Protein AF-A0A7X8FFF6-F1 (afdb_monomer)

Structure (mmCIF, N/CA/C/O backbone):
data_AF-A0A7X8FFF6-F1
#
_entry.id   AF-A0A7X8FFF6-F1
#
loop_
_atom_site.group_PDB
_atom_site.id
_atom_site.type_symbol
_atom_site.label_atom_id
_atom_site.label_alt_id
_atom_site.label_comp_id
_atom_site.label_asym_id
_atom_site.label_entity_id
_atom_site.label_seq_id
_atom_site.pdbx_PDB_ins_code
_atom_site.Cartn_x
_atom_site.Cartn_y
_atom_site.Cartn_z
_atom_site.occupancy
_atom_site.B_iso_or_equiv
_atom_site.auth_seq_id
_atom_site.auth_comp_id
_atom_site.auth_asym_id
_atom_site.auth_atom_id
_atom_site.pdbx_PDB_model_num
ATOM 1 N N . MET A 1 1 ? -28.196 -20.846 15.202 1.00 37.81 1 MET A N 1
ATOM 2 C CA . MET A 1 1 ? -27.046 -20.490 14.343 1.00 37.81 1 MET A CA 1
ATOM 3 C C . MET A 1 1 ? -27.105 -18.996 14.071 1.00 37.81 1 MET A C 1
ATOM 5 O O . MET A 1 1 ? -28.041 -18.573 13.408 1.00 37.81 1 MET A O 1
ATOM 9 N N . LYS A 1 2 ? -26.176 -18.189 14.605 1.00 40.28 2 LYS A N 1
ATOM 10 C CA . LYS A 1 2 ? -25.969 -16.833 14.070 1.00 40.28 2 LYS A CA 1
ATOM 11 C C . LYS A 1 2 ? -25.411 -17.012 12.657 1.00 40.28 2 LYS A C 1
ATOM 13 O O . LYS A 1 2 ? -24.399 -17.690 12.500 1.00 40.28 2 LYS A O 1
ATOM 18 N N . VAL A 1 3 ? -26.101 -16.488 11.647 1.00 46.34 3 VAL A N 1
ATOM 19 C CA . VAL A 1 3 ? -25.552 -16.385 10.290 1.00 46.34 3 VAL A CA 1
ATOM 20 C C . VAL A 1 3 ? -24.307 -15.508 10.402 1.00 46.34 3 VAL A C 1
ATOM 22 O O . VAL A 1 3 ? -24.391 -14.410 10.947 1.00 46.34 3 VAL A O 1
ATOM 25 N N . MET A 1 4 ? -23.148 -16.019 9.987 1.00 57.38 4 MET A N 1
ATOM 26 C CA . MET A 1 4 ? -21.913 -15.237 9.981 1.00 57.38 4 MET A CA 1
ATOM 27 C C . MET A 1 4 ? -22.104 -14.095 8.983 1.00 57.38 4 MET A C 1
ATOM 29 O O . MET A 1 4 ? -22.426 -14.348 7.821 1.00 57.38 4 MET A O 1
ATOM 33 N N . GLN A 1 5 ? -22.000 -12.852 9.450 1.00 72.81 5 GLN A N 1
ATOM 34 C CA . GLN A 1 5 ? -22.149 -11.690 8.586 1.00 72.81 5 GLN A CA 1
ATOM 35 C C . GLN A 1 5 ? -21.003 -11.693 7.571 1.00 72.81 5 GLN A C 1
ATOM 37 O O . GLN A 1 5 ? -19.836 -11.725 7.947 1.00 72.81 5 GLN A O 1
ATOM 42 N N . MET A 1 6 ? -21.344 -11.728 6.283 1.00 85.94 6 MET A N 1
ATOM 43 C CA . MET A 1 6 ? -20.359 -11.718 5.205 1.00 85.94 6 MET A CA 1
ATOM 44 C C . MET A 1 6 ? -20.044 -10.269 4.835 1.00 85.94 6 MET A C 1
ATOM 46 O O . MET A 1 6 ? -20.945 -9.513 4.466 1.00 85.94 6 MET A O 1
ATOM 50 N N . TYR A 1 7 ? -18.771 -9.896 4.941 1.00 95.94 7 TYR A N 1
ATOM 51 C CA . TYR A 1 7 ? -18.261 -8.592 4.530 1.00 95.94 7 TYR A CA 1
ATOM 52 C C . TYR A 1 7 ? -17.738 -8.688 3.100 1.00 95.94 7 TYR A C 1
ATOM 54 O O . TYR A 1 7 ? -17.034 -9.639 2.757 1.00 95.94 7 TYR A O 1
ATOM 62 N N . TYR A 1 8 ? -18.076 -7.714 2.259 1.00 96.12 8 TYR A N 1
ATOM 63 C CA . TYR A 1 8 ? -17.643 -7.692 0.865 1.00 96.12 8 TYR A CA 1
ATOM 64 C C . TYR A 1 8 ? -16.596 -6.605 0.639 1.00 96.12 8 TYR A C 1
ATOM 66 O O . TYR A 1 8 ? -16.778 -5.465 1.070 1.00 96.12 8 TYR A O 1
ATOM 74 N N . ALA A 1 9 ? -15.526 -6.946 -0.077 1.00 95.06 9 ALA A N 1
ATOM 75 C CA . ALA A 1 9 ? -14.641 -5.948 -0.671 1.00 95.06 9 ALA A CA 1
ATOM 76 C C . ALA A 1 9 ? -15.306 -5.305 -1.891 1.00 95.06 9 ALA A C 1
ATOM 78 O O . ALA A 1 9 ? -15.154 -4.100 -2.117 1.00 95.06 9 ALA A O 1
ATOM 79 N N . ARG A 1 10 ? -16.033 -6.127 -2.665 1.00 91.25 10 ARG A N 1
ATOM 80 C CA . ARG A 1 10 ? -16.714 -5.756 -3.906 1.00 91.25 10 ARG A CA 1
ATOM 81 C C . ARG A 1 10 ? -17.992 -6.558 -4.100 1.00 91.25 10 ARG A C 1
ATOM 83 O O . ARG A 1 10 ? -18.065 -7.746 -3.772 1.00 91.25 10 ARG A O 1
ATOM 90 N N . LEU A 1 11 ? -18.983 -5.877 -4.658 1.00 91.44 11 LEU A N 1
ATOM 91 C CA . LEU A 1 11 ? -20.302 -6.409 -4.938 1.00 91.44 11 LEU A CA 1
ATOM 92 C C . LEU A 1 11 ? -20.856 -5.702 -6.179 1.00 91.44 11 LEU A C 1
ATOM 94 O O . LEU A 1 11 ? -21.155 -4.515 -6.125 1.00 91.44 11 LEU A O 1
ATOM 98 N N . ASP A 1 12 ? -20.998 -6.431 -7.282 1.00 87.00 12 ASP A N 1
ATOM 99 C CA . ASP A 1 12 ? -21.700 -5.973 -8.486 1.00 87.00 12 ASP A CA 1
ATOM 100 C C . ASP A 1 12 ? -22.800 -6.996 -8.775 1.00 87.00 12 ASP A C 1
ATOM 102 O O . ASP A 1 12 ? -22.532 -8.136 -9.164 1.00 87.00 12 ASP A O 1
ATOM 106 N N . ARG A 1 13 ? -24.051 -6.618 -8.496 1.00 85.00 13 ARG A N 1
ATOM 107 C CA . ARG A 1 13 ? -25.197 -7.529 -8.622 1.00 85.00 13 ARG A CA 1
ATOM 108 C C . ARG A 1 13 ? -25.527 -7.826 -10.080 1.00 85.00 13 ARG A C 1
ATOM 110 O O . ARG A 1 13 ? -25.941 -8.946 -10.366 1.00 85.00 13 ARG A O 1
ATOM 117 N N . ASP A 1 14 ? -25.294 -6.867 -10.970 1.00 85.81 14 ASP A N 1
ATOM 118 C CA . ASP A 1 14 ? -25.623 -6.980 -12.390 1.00 85.81 14 ASP A CA 1
ATOM 119 C C . ASP A 1 14 ? -24.640 -7.911 -13.103 1.00 85.81 14 ASP A C 1
ATOM 121 O O . ASP A 1 14 ? -25.033 -8.709 -13.953 1.00 85.81 14 ASP A O 1
ATOM 125 N N . LYS A 1 15 ? -23.363 -7.870 -12.705 1.00 85.81 15 LYS A N 1
ATOM 126 C CA . LYS A 1 15 ? -22.313 -8.767 -13.218 1.00 85.81 15 LYS A CA 1
ATOM 127 C C . LYS A 1 15 ? -22.133 -10.044 -12.397 1.00 85.81 15 LYS A C 1
ATOM 129 O O . LYS A 1 15 ? -21.305 -10.879 -12.748 1.00 85.81 15 LYS A O 1
ATOM 134 N N . GLY A 1 16 ? -22.872 -10.196 -11.297 1.00 86.06 16 GLY A N 1
ATOM 135 C CA . GLY A 1 16 ? -22.759 -11.340 -10.388 1.00 86.06 16 GLY A CA 1
ATOM 136 C C . GLY A 1 16 ? -21.445 -11.404 -9.597 1.00 86.06 16 GLY A C 1
ATOM 137 O O . GLY A 1 16 ? -21.128 -12.456 -9.046 1.00 86.06 16 GLY A O 1
ATOM 138 N N . ILE A 1 17 ? -20.688 -10.306 -9.512 1.00 87.50 17 ILE A N 1
ATOM 139 C CA . ILE A 1 17 ? -19.394 -10.255 -8.819 1.00 87.50 17 ILE A CA 1
ATOM 140 C C . ILE A 1 17 ? -19.634 -10.160 -7.313 1.00 87.50 17 ILE A C 1
ATOM 142 O O . ILE A 1 17 ? -20.329 -9.258 -6.833 1.00 87.50 17 ILE A O 1
ATOM 146 N N . ARG A 1 18 ? -19.033 -11.081 -6.556 1.00 92.69 18 ARG A N 1
ATOM 147 C CA . ARG A 1 18 ? -19.055 -11.097 -5.088 1.00 92.69 18 ARG A CA 1
ATOM 148 C C . ARG A 1 18 ? -17.695 -11.523 -4.566 1.00 92.69 18 ARG A C 1
ATOM 150 O O . ARG A 1 18 ? -17.323 -12.681 -4.715 1.00 92.69 18 ARG A O 1
ATOM 157 N N . GLN A 1 19 ? -16.998 -10.615 -3.896 1.00 93.81 19 GLN A N 1
ATOM 158 C CA . GLN A 1 19 ? -15.700 -10.916 -3.299 1.00 93.81 19 GLN A CA 1
ATOM 159 C C . GLN A 1 19 ? -15.733 -10.628 -1.800 1.00 93.81 19 GLN A C 1
ATOM 161 O O . GLN A 1 19 ? -16.015 -9.502 -1.381 1.00 93.81 19 GLN A O 1
ATOM 166 N N . GLY A 1 20 ? -15.463 -11.659 -0.996 1.00 96.00 20 GLY A N 1
ATOM 167 C CA . GLY A 1 20 ? -15.366 -11.539 0.459 1.00 96.00 20 GLY A CA 1
ATOM 168 C C . GLY A 1 20 ? -14.162 -10.693 0.868 1.00 96.00 20 GLY A C 1
ATOM 169 O O . GLY A 1 20 ? -13.086 -10.832 0.288 1.00 96.00 20 GLY A O 1
ATOM 170 N N . LEU A 1 21 ? -14.345 -9.824 1.861 1.00 97.44 21 LEU A N 1
ATOM 171 C CA . LEU A 1 21 ? -13.336 -8.853 2.274 1.00 97.44 21 LEU A CA 1
ATOM 172 C C . LEU A 1 21 ? -12.081 -9.521 2.846 1.00 97.44 21 LEU A C 1
ATOM 174 O O . LEU A 1 21 ? -10.992 -9.226 2.368 1.00 97.44 21 LEU A O 1
ATOM 178 N N . GLY A 1 22 ? -12.203 -10.467 3.783 1.00 97.00 22 GLY A N 1
ATOM 179 C CA . GLY A 1 22 ? -11.042 -11.195 4.305 1.00 97.00 22 GLY A CA 1
ATOM 180 C C . GLY A 1 22 ? -10.235 -11.925 3.225 1.00 97.00 22 GLY A C 1
ATOM 181 O O . GLY A 1 22 ? -9.007 -11.951 3.288 1.00 97.00 22 GLY A O 1
ATOM 182 N N . ASN A 1 23 ? -10.897 -12.468 2.197 1.00 95.19 23 ASN A N 1
ATOM 183 C CA . ASN A 1 23 ? -10.216 -13.119 1.073 1.00 95.19 23 ASN A CA 1
ATOM 184 C C . ASN A 1 23 ? -9.490 -12.117 0.168 1.00 95.19 23 ASN A C 1
ATOM 186 O O . ASN A 1 23 ? -8.365 -12.403 -0.220 1.00 95.19 23 ASN A O 1
ATOM 190 N N . HIS A 1 24 ? -10.101 -10.961 -0.115 1.00 96.56 24 HIS A N 1
ATOM 191 C CA . HIS A 1 24 ? -9.467 -9.864 -0.861 1.00 96.56 24 HIS A CA 1
ATOM 192 C C . HIS A 1 24 ? -8.197 -9.376 -0.160 1.00 96.56 24 HIS A C 1
ATOM 194 O O . HIS A 1 24 ? -7.122 -9.373 -0.738 1.00 96.56 24 HIS A O 1
ATOM 200 N N . LEU A 1 25 ? -8.271 -9.059 1.136 1.00 97.50 25 LEU A N 1
ATOM 201 C CA . LEU A 1 25 ? -7.099 -8.573 1.879 1.00 97.50 25 LEU A CA 1
ATOM 202 C C . LEU A 1 25 ? -5.930 -9.574 1.849 1.00 97.50 25 LEU A C 1
ATOM 204 O O . LEU A 1 25 ? -4.779 -9.183 1.664 1.00 97.50 25 LEU A O 1
ATOM 208 N N . LYS A 1 26 ? -6.231 -10.872 1.981 1.00 95.81 26 LYS A N 1
ATOM 209 C CA . LYS A 1 26 ? -5.241 -11.952 1.861 1.00 95.81 26 LYS A CA 1
ATOM 210 C C . LYS A 1 26 ? -4.679 -12.081 0.442 1.00 95.81 26 LYS A C 1
ATOM 212 O O . LYS A 1 26 ? -3.479 -12.298 0.292 1.00 95.81 26 LYS A O 1
ATOM 217 N N . GLY A 1 27 ? -5.530 -11.972 -0.578 1.00 94.56 27 GLY A N 1
ATOM 218 C CA . GLY A 1 27 ? -5.143 -12.085 -1.983 1.00 94.56 27 GLY A CA 1
ATOM 219 C C . GLY A 1 27 ? -4.193 -10.967 -2.407 1.00 94.56 27 GLY A C 1
ATOM 220 O O . GLY A 1 27 ? -3.101 -11.258 -2.897 1.00 94.56 27 GLY A O 1
ATOM 221 N N . VAL A 1 28 ? -4.548 -9.714 -2.114 1.00 96.25 28 VAL A N 1
ATOM 222 C CA . VAL A 1 28 ? -3.704 -8.536 -2.374 1.00 96.25 28 VAL A CA 1
ATOM 223 C C . VAL A 1 28 ? -2.360 -8.652 -1.643 1.00 96.25 28 VAL A C 1
ATOM 225 O O . VAL A 1 28 ? -1.306 -8.519 -2.264 1.00 96.25 28 VAL A O 1
ATOM 228 N N . ALA A 1 29 ? -2.364 -9.009 -0.353 1.00 95.44 29 ALA A N 1
ATOM 229 C CA . ALA A 1 29 ? -1.128 -9.159 0.418 1.00 95.44 29 ALA A CA 1
ATOM 230 C C . ALA A 1 29 ? -0.196 -10.256 -0.127 1.00 95.44 29 ALA A C 1
ATOM 232 O O . ALA A 1 29 ? 1.022 -10.061 -0.194 1.00 95.44 29 ALA A O 1
ATOM 233 N N . GLN A 1 30 ? -0.753 -11.396 -0.552 1.00 91.88 30 GLN A N 1
ATOM 234 C CA . GLN A 1 30 ? 0.031 -12.462 -1.177 1.00 91.88 30 GLN A CA 1
ATOM 235 C C . GLN A 1 30 ? 0.600 -12.016 -2.529 1.00 91.88 30 GLN A C 1
ATOM 237 O O . GLN A 1 30 ? 1.753 -12.310 -2.848 1.00 91.88 30 GLN A O 1
ATOM 242 N N . TRP A 1 31 ? -0.179 -11.261 -3.307 1.00 89.75 31 TRP A N 1
ATOM 243 C CA . TRP A 1 31 ? 0.260 -10.742 -4.597 1.00 89.75 31 TRP A CA 1
ATOM 244 C C . TRP A 1 31 ? 1.475 -9.826 -4.471 1.00 89.75 31 TRP A C 1
ATOM 246 O O . TRP A 1 31 ? 2.440 -9.967 -5.233 1.00 89.75 31 TRP A O 1
ATOM 256 N N . ALA A 1 32 ? 1.454 -8.898 -3.513 1.00 80.75 32 ALA A N 1
ATOM 257 C CA . ALA A 1 32 ? 2.578 -8.001 -3.278 1.00 80.75 32 ALA A CA 1
ATOM 258 C C . ALA A 1 32 ? 3.832 -8.744 -2.829 1.00 80.75 32 ALA A C 1
ATOM 260 O O . ALA A 1 32 ? 4.914 -8.442 -3.335 1.00 80.75 32 ALA A O 1
ATOM 261 N N . GLN A 1 33 ? 3.700 -9.741 -1.949 1.00 83.69 33 GLN A N 1
ATOM 262 C CA . GLN A 1 33 ? 4.836 -10.549 -1.504 1.00 83.69 33 GLN A CA 1
ATOM 263 C C . GLN A 1 33 ? 5.572 -11.202 -2.683 1.00 83.69 33 GLN A C 1
ATOM 265 O O . GLN A 1 33 ? 6.798 -11.187 -2.725 1.00 83.69 33 GLN A O 1
ATOM 270 N N . ASP A 1 34 ? 4.834 -11.688 -3.680 1.00 83.44 34 ASP A N 1
ATOM 271 C CA . ASP A 1 34 ? 5.424 -12.330 -4.856 1.00 83.44 34 ASP A CA 1
ATOM 272 C C . ASP A 1 34 ? 5.988 -11.321 -5.877 1.00 83.44 34 ASP A C 1
ATOM 274 O O . ASP A 1 34 ? 6.575 -11.721 -6.887 1.00 83.44 34 ASP A O 1
ATOM 278 N N . SER A 1 35 ? 5.689 -10.024 -5.734 1.00 84.31 35 SER A N 1
ATOM 279 C CA . SER A 1 35 ? 5.947 -8.986 -6.752 1.00 84.31 35 SER A CA 1
ATOM 280 C C . SER A 1 35 ? 7.208 -8.170 -6.504 1.00 84.31 35 SER A C 1
ATOM 282 O O . SER A 1 35 ? 7.665 -7.472 -7.408 1.00 84.31 35 SER A O 1
ATOM 284 N N . ILE A 1 36 ? 7.788 -8.260 -5.311 1.00 86.81 36 ILE A N 1
ATOM 285 C CA . ILE A 1 36 ? 9.004 -7.520 -4.988 1.00 86.81 36 ILE A CA 1
ATOM 286 C C . ILE A 1 36 ? 10.211 -8.237 -5.575 1.00 86.81 36 ILE A C 1
ATOM 288 O O . ILE A 1 36 ? 10.406 -9.432 -5.378 1.00 86.81 36 ILE A O 1
ATOM 292 N N . SER A 1 37 ? 11.048 -7.481 -6.282 1.00 83.50 37 SER A N 1
ATOM 293 C CA . SER A 1 37 ? 12.325 -7.988 -6.775 1.00 83.50 37 SER A CA 1
ATOM 294 C C . SER A 1 37 ? 13.367 -8.038 -5.654 1.00 83.50 37 SER A C 1
ATOM 296 O O . SER A 1 37 ? 13.568 -7.052 -4.942 1.00 83.50 37 SER A O 1
ATOM 298 N N . GLU A 1 38 ? 14.087 -9.157 -5.552 1.00 83.38 38 GLU A N 1
ATOM 299 C CA . GLU A 1 38 ? 15.237 -9.325 -4.648 1.00 83.38 38 GLU A CA 1
ATOM 300 C C . GLU A 1 38 ? 16.370 -8.327 -4.936 1.00 83.38 38 GLU A C 1
ATOM 302 O O . GLU A 1 38 ? 17.174 -8.024 -4.058 1.00 83.38 38 GLU A O 1
ATOM 307 N N . SER A 1 39 ? 16.416 -7.767 -6.149 1.00 80.44 39 SER A N 1
ATOM 308 C CA . SER A 1 39 ? 17.404 -6.757 -6.540 1.00 80.44 39 SER A CA 1
ATOM 309 C C . SER A 1 39 ? 17.136 -5.375 -5.935 1.00 80.44 39 SER A C 1
ATOM 311 O O . SER A 1 39 ? 17.960 -4.471 -6.078 1.00 80.44 39 SER A O 1
ATOM 313 N N . ILE A 1 40 ? 15.986 -5.165 -5.289 1.00 82.25 40 ILE A N 1
ATOM 314 C CA . ILE A 1 40 ? 15.633 -3.863 -4.721 1.00 82.25 40 ILE A CA 1
ATOM 315 C C . ILE A 1 40 ? 16.429 -3.607 -3.452 1.00 82.25 40 ILE A C 1
ATOM 317 O O . ILE A 1 40 ? 16.345 -4.342 -2.470 1.00 82.25 40 ILE A O 1
ATOM 321 N N . CYS A 1 41 ? 17.152 -2.491 -3.461 1.00 81.00 41 CYS A N 1
ATOM 322 C CA . CYS A 1 41 ? 17.965 -2.049 -2.344 1.00 81.00 41 CYS A CA 1
ATOM 323 C C . CYS A 1 41 ? 17.644 -0.590 -2.006 1.00 81.00 41 CYS A C 1
ATOM 325 O O . CYS A 1 41 ? 18.042 0.334 -2.715 1.00 81.00 41 CYS A O 1
ATOM 327 N N . PHE A 1 42 ? 16.936 -0.378 -0.895 1.00 90.31 42 PHE A N 1
ATOM 328 C CA . PHE A 1 42 ? 16.698 0.950 -0.330 1.00 90.31 42 PHE A CA 1
ATOM 329 C C . PHE A 1 42 ? 17.372 1.064 1.036 1.00 90.31 42 PHE A C 1
ATOM 331 O O . PHE A 1 42 ? 16.698 1.079 2.064 1.00 90.31 42 PHE A O 1
ATOM 338 N N . ASN A 1 43 ? 18.705 1.163 1.056 1.00 87.25 43 ASN A N 1
ATOM 339 C CA . ASN A 1 43 ? 19.483 1.265 2.295 1.00 87.25 43 ASN A CA 1
ATOM 340 C C . ASN A 1 43 ? 18.896 2.303 3.273 1.00 87.25 43 ASN A C 1
ATOM 342 O O . ASN A 1 43 ? 18.610 3.430 2.851 1.00 87.25 43 ASN A O 1
ATOM 346 N N . PRO A 1 44 ? 18.727 1.970 4.567 1.00 91.19 44 PRO A N 1
ATOM 347 C CA . PRO A 1 44 ? 19.155 0.743 5.249 1.00 91.19 44 PRO A CA 1
ATOM 348 C C . PRO A 1 44 ? 18.102 -0.385 5.243 1.00 91.19 44 PRO A C 1
ATOM 350 O O . PRO A 1 44 ? 18.273 -1.383 5.939 1.00 91.19 44 PRO A O 1
ATOM 353 N N . PHE A 1 45 ? 16.997 -0.243 4.507 1.00 92.81 45 PHE A N 1
ATOM 354 C CA . PHE A 1 45 ? 15.914 -1.222 4.501 1.00 92.81 45 PHE A CA 1
ATOM 355 C C . PHE A 1 45 ? 16.269 -2.431 3.641 1.00 92.81 45 PHE A C 1
ATOM 357 O O . PHE A 1 45 ? 16.485 -2.324 2.433 1.00 92.81 45 PHE A O 1
ATOM 364 N N . SER A 1 46 ? 16.306 -3.593 4.289 1.00 91.38 46 SER A N 1
ATOM 365 C CA . SER A 1 46 ? 16.540 -4.872 3.624 1.00 91.38 46 SER A CA 1
ATOM 366 C C . SER A 1 46 ? 15.344 -5.296 2.766 1.00 91.38 46 SER A C 1
ATOM 368 O O . SER A 1 46 ? 14.207 -4.894 3.031 1.00 91.38 46 SER A O 1
ATOM 370 N N . TYR A 1 47 ? 15.587 -6.187 1.800 1.00 91.06 47 TYR A N 1
ATOM 371 C CA . TYR A 1 47 ? 14.534 -6.869 1.039 1.00 91.06 47 TYR A CA 1
ATOM 372 C C . TYR A 1 47 ? 13.463 -7.481 1.957 1.00 91.06 47 TYR A C 1
ATOM 374 O O . TYR A 1 47 ? 12.269 -7.284 1.737 1.00 91.06 47 TYR A O 1
ATOM 382 N N . THR A 1 48 ? 13.876 -8.141 3.044 1.00 91.50 48 THR A N 1
ATOM 383 C CA . THR A 1 48 ? 12.960 -8.735 4.027 1.00 91.50 48 THR A CA 1
ATOM 384 C C . THR A 1 48 ? 12.084 -7.683 4.704 1.00 91.50 48 THR A C 1
ATOM 386 O O . THR A 1 48 ? 10.883 -7.889 4.847 1.00 91.50 48 THR A O 1
ATOM 389 N N . THR A 1 49 ? 12.660 -6.541 5.093 1.00 92.81 49 THR A N 1
ATOM 390 C CA . THR A 1 49 ? 11.915 -5.438 5.723 1.00 92.81 49 THR A CA 1
ATOM 391 C C . THR A 1 49 ? 10.881 -4.846 4.770 1.00 92.81 49 THR A C 1
ATOM 393 O O . THR A 1 49 ? 9.750 -4.599 5.176 1.00 92.81 49 THR A O 1
ATOM 396 N N . LEU A 1 50 ? 11.254 -4.627 3.507 1.00 93.88 50 LEU A N 1
ATOM 397 C CA . LEU A 1 50 ? 10.347 -4.077 2.499 1.00 93.88 50 LEU A CA 1
ATOM 398 C C . LEU A 1 50 ? 9.243 -5.070 2.131 1.00 93.88 50 LEU A C 1
ATOM 400 O O . LEU A 1 50 ? 8.092 -4.672 2.002 1.00 93.88 50 LEU A O 1
ATOM 404 N N . THR A 1 51 ? 9.574 -6.357 2.028 1.00 93.94 51 THR A N 1
ATOM 405 C CA . THR A 1 51 ? 8.597 -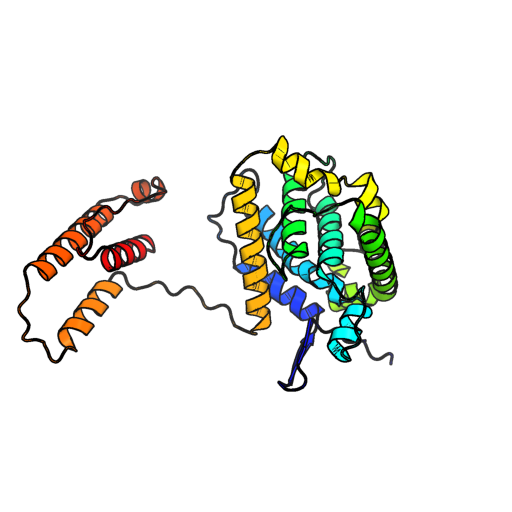7.417 1.745 1.00 93.94 51 THR A CA 1
ATOM 406 C C . THR A 1 51 ? 7.575 -7.557 2.853 1.00 93.94 51 THR A C 1
ATOM 408 O O . THR A 1 51 ? 6.376 -7.613 2.587 1.00 93.94 51 THR A O 1
ATOM 411 N N . ASP A 1 52 ? 8.036 -7.541 4.098 1.00 95.00 52 ASP A N 1
ATOM 412 C CA . ASP A 1 52 ? 7.159 -7.561 5.257 1.00 95.00 52 ASP A CA 1
ATOM 413 C C . ASP A 1 52 ? 6.272 -6.305 5.325 1.00 95.00 52 ASP A C 1
ATOM 415 O O . ASP A 1 52 ? 5.060 -6.415 5.501 1.00 95.00 52 ASP A O 1
ATOM 419 N N . LEU A 1 53 ? 6.842 -5.114 5.105 1.00 96.44 53 LEU A N 1
ATOM 420 C CA . LEU A 1 53 ? 6.085 -3.861 5.044 1.00 96.44 53 LEU A CA 1
ATOM 421 C C . LEU A 1 53 ? 4.990 -3.908 3.970 1.00 96.44 53 LEU A C 1
ATOM 423 O O . LEU A 1 53 ? 3.850 -3.560 4.268 1.00 96.44 53 LEU A O 1
ATOM 427 N N . CYS A 1 54 ? 5.326 -4.322 2.744 1.00 96.31 54 CYS A N 1
ATOM 428 C CA . CYS A 1 54 ? 4.377 -4.397 1.636 1.00 96.31 54 CYS A CA 1
ATOM 429 C C . CYS A 1 54 ? 3.250 -5.381 1.923 1.00 96.31 54 CYS A C 1
ATOM 431 O O . CYS A 1 54 ? 2.092 -5.027 1.742 1.00 96.31 54 CYS A O 1
ATOM 433 N N . TYR A 1 55 ? 3.576 -6.574 2.432 1.00 97.19 55 TYR A N 1
ATOM 434 C CA . TYR A 1 55 ? 2.565 -7.559 2.806 1.00 97.19 55 TYR A CA 1
ATOM 435 C C . TYR A 1 55 ? 1.525 -6.941 3.746 1.00 97.19 55 TYR A C 1
ATOM 437 O O . TYR A 1 55 ? 0.329 -7.037 3.493 1.00 97.19 55 TYR A O 1
ATOM 445 N N . TRP A 1 56 ? 1.960 -6.246 4.803 1.00 98.06 56 TRP A N 1
ATOM 446 C CA . TRP A 1 56 ? 1.035 -5.641 5.764 1.00 98.06 56 TRP A CA 1
ATOM 447 C C . TRP A 1 56 ? 0.339 -4.387 5.248 1.00 98.06 56 TRP A C 1
ATOM 449 O O . TRP A 1 56 ? -0.825 -4.170 5.577 1.00 98.06 56 TRP A O 1
ATOM 459 N N . MET A 1 57 ? 1.015 -3.576 4.435 1.00 98.38 57 MET A N 1
ATOM 460 C CA . MET A 1 57 ? 0.401 -2.432 3.762 1.00 98.38 57 MET A CA 1
ATOM 461 C C . MET A 1 57 ? -0.816 -2.876 2.947 1.00 98.38 57 MET A C 1
ATOM 463 O O . MET A 1 57 ? -1.908 -2.331 3.114 1.00 98.38 57 MET A O 1
ATOM 467 N N . ASP A 1 58 ? -0.631 -3.920 2.151 1.00 97.88 58 ASP A N 1
ATOM 468 C CA . ASP A 1 58 ? -1.647 -4.513 1.297 1.00 97.88 58 ASP A CA 1
ATOM 469 C C . ASP A 1 58 ? -2.709 -5.253 2.110 1.00 97.88 58 ASP A C 1
ATOM 471 O O . ASP A 1 58 ? -3.898 -5.135 1.835 1.00 97.88 58 ASP A O 1
ATOM 475 N N . TYR A 1 59 ? -2.329 -5.928 3.193 1.00 98.06 59 TYR A N 1
ATOM 476 C CA . TYR A 1 59 ? -3.292 -6.600 4.068 1.00 98.06 59 TYR A CA 1
ATOM 477 C C . TYR A 1 59 ? -4.271 -5.631 4.738 1.00 98.06 59 TYR A C 1
ATOM 479 O O . TYR A 1 59 ? -5.430 -5.958 4.984 1.00 98.06 59 TYR A O 1
ATOM 487 N N . PHE A 1 60 ? -3.802 -4.432 5.083 1.00 98.50 60 PHE A N 1
ATOM 488 C CA . PHE A 1 60 ? -4.600 -3.449 5.808 1.00 98.50 60 PHE A CA 1
ATOM 489 C C . PHE A 1 60 ? -5.309 -2.447 4.899 1.00 98.50 60 PHE A C 1
ATOM 491 O O . PHE A 1 60 ? -6.167 -1.730 5.412 1.00 98.50 60 PHE A O 1
ATOM 498 N N . HIS A 1 61 ? -4.983 -2.366 3.600 1.00 98.50 61 HIS A N 1
ATOM 499 C CA . HIS A 1 61 ? -5.370 -1.229 2.751 1.00 98.50 61 HIS A CA 1
ATOM 500 C C . HIS A 1 61 ? -6.880 -0.930 2.742 1.00 98.50 61 HIS A C 1
ATOM 502 O O . HIS A 1 61 ? -7.294 0.232 2.726 1.00 98.50 61 HIS A O 1
ATOM 508 N N . ASP A 1 62 ? -7.679 -1.993 2.829 1.00 98.50 62 ASP A N 1
ATOM 509 C CA . ASP A 1 62 ? -9.135 -1.985 2.760 1.00 98.50 62 ASP A CA 1
ATOM 510 C C . ASP A 1 62 ? -9.810 -2.373 4.093 1.00 98.50 62 ASP A C 1
ATOM 512 O O . ASP A 1 62 ? -11.020 -2.596 4.130 1.00 98.50 62 ASP A O 1
ATOM 516 N N . LEU A 1 63 ? -9.080 -2.427 5.217 1.00 98.44 63 LEU A N 1
ATOM 517 C CA . LEU A 1 63 ? -9.630 -2.813 6.532 1.00 98.44 63 LEU A CA 1
ATOM 518 C C . LEU A 1 63 ? -10.865 -1.978 6.926 1.00 98.44 63 LEU A C 1
ATOM 520 O O . LEU A 1 63 ? -11.834 -2.481 7.490 1.00 98.44 63 LEU A O 1
ATOM 524 N N . GLY A 1 64 ? -10.882 -0.693 6.587 1.00 98.19 64 GLY A N 1
ATOM 525 C CA . GLY A 1 64 ? -12.008 0.206 6.834 1.00 98.19 64 GLY A CA 1
ATOM 526 C C . GLY A 1 64 ? -13.305 -0.207 6.132 1.00 98.19 64 GLY A C 1
ATOM 527 O O . GLY A 1 64 ? -14.377 0.261 6.519 1.00 98.19 64 GLY A O 1
ATOM 528 N N . LYS A 1 65 ? -13.252 -1.109 5.141 1.00 98.38 65 LYS A N 1
ATOM 529 C CA . LYS A 1 65 ? -14.446 -1.662 4.493 1.00 98.38 65 LYS A CA 1
ATOM 530 C C . LYS A 1 65 ? -15.276 -2.539 5.434 1.00 98.38 65 LYS A C 1
ATOM 532 O O . LYS A 1 65 ? -16.447 -2.765 5.142 1.00 98.38 65 LYS A O 1
ATOM 537 N N . TYR A 1 66 ? -14.736 -2.981 6.576 1.00 98.31 66 TYR A N 1
ATOM 538 C CA . TYR A 1 66 ? -15.523 -3.647 7.626 1.00 98.31 66 TYR A CA 1
ATOM 539 C C . TYR A 1 66 ? -16.504 -2.707 8.341 1.00 98.31 66 TYR A C 1
ATOM 541 O O . TYR A 1 66 ? -17.415 -3.179 9.031 1.00 98.31 66 TYR A O 1
ATOM 549 N N . THR A 1 67 ? -16.362 -1.387 8.176 1.00 98.25 67 THR A N 1
ATOM 550 C CA . THR A 1 67 ? -17.314 -0.436 8.756 1.00 98.25 67 THR A CA 1
ATOM 551 C C . THR A 1 67 ? -18.724 -0.654 8.200 1.00 98.25 67 THR A C 1
ATOM 553 O O . THR A 1 67 ? -18.915 -0.962 7.020 1.00 98.25 67 THR A O 1
ATOM 556 N N . SER A 1 68 ? -19.742 -0.483 9.047 1.00 97.12 68 SER A N 1
ATOM 557 C CA . SER A 1 68 ? -21.145 -0.615 8.635 1.00 97.12 68 SER A CA 1
ATOM 558 C C . SER A 1 68 ? -21.479 0.402 7.553 1.00 97.12 68 SER A C 1
ATOM 560 O O . SER A 1 68 ? -22.192 0.071 6.616 1.00 97.12 68 SER A O 1
ATOM 562 N N . TYR A 1 69 ? -20.906 1.604 7.644 1.00 97.31 69 TYR A N 1
ATOM 563 C CA . TYR A 1 69 ? -21.084 2.680 6.673 1.00 97.31 69 TYR A CA 1
ATOM 564 C C . TYR A 1 69 ? -20.628 2.268 5.269 1.00 97.31 69 TYR A C 1
ATOM 566 O O . TYR A 1 69 ? -21.371 2.448 4.306 1.00 97.31 69 TYR A O 1
ATOM 574 N N . PHE A 1 70 ? -19.446 1.648 5.147 1.00 97.44 70 PHE A N 1
ATOM 575 C CA . PHE A 1 70 ? -18.971 1.150 3.857 1.00 97.44 70 PHE A CA 1
ATOM 576 C C . PHE A 1 70 ? -19.825 -0.020 3.350 1.00 97.44 70 PHE A C 1
ATOM 578 O O . PHE A 1 70 ? -20.226 -0.028 2.189 1.00 97.44 70 PHE A O 1
ATOM 585 N N . GLN A 1 71 ? -20.147 -0.998 4.206 1.00 97.12 71 GLN A N 1
ATOM 586 C CA . GLN A 1 71 ? -20.958 -2.150 3.789 1.00 97.12 71 GLN A CA 1
ATOM 587 C C . GLN A 1 71 ? -22.381 -1.752 3.378 1.00 97.12 71 GLN A C 1
ATOM 589 O O . GLN A 1 71 ? -22.910 -2.315 2.425 1.00 97.12 71 GLN A O 1
ATOM 594 N N . GLN A 1 72 ? -23.000 -0.784 4.058 1.00 95.81 72 GLN A N 1
ATOM 595 C CA . GLN A 1 72 ? -24.325 -0.273 3.701 1.00 95.81 72 GLN A CA 1
ATOM 596 C C . GLN A 1 72 ? -24.306 0.464 2.362 1.00 95.81 72 GLN A C 1
ATOM 598 O O . GLN A 1 72 ? -25.186 0.231 1.533 1.00 95.81 72 GLN A O 1
ATOM 603 N N . TYR A 1 73 ? -23.275 1.276 2.119 1.00 95.44 73 TYR A N 1
ATOM 604 C CA . TYR A 1 73 ? -23.053 1.900 0.820 1.00 95.44 73 TYR A CA 1
ATOM 605 C C . TYR A 1 73 ? -22.880 0.845 -0.282 1.00 95.44 73 TYR A C 1
ATOM 607 O O . TYR A 1 73 ? -23.624 0.841 -1.258 1.00 95.44 73 TYR A O 1
ATOM 615 N N . LEU A 1 74 ? -21.974 -0.119 -0.093 1.00 94.50 74 LEU A N 1
ATOM 616 C CA . LEU A 1 74 ? -21.694 -1.155 -1.090 1.00 94.50 74 LEU A CA 1
ATOM 617 C C . LEU A 1 74 ? -22.908 -2.056 -1.378 1.00 94.50 74 LEU A C 1
ATOM 619 O O . LEU A 1 74 ? -23.116 -2.481 -2.512 1.00 94.50 74 LEU A O 1
ATOM 623 N N . GLN A 1 75 ? -23.696 -2.396 -0.354 1.00 93.38 75 GLN A N 1
ATOM 624 C CA . GLN A 1 75 ? -24.792 -3.356 -0.488 1.00 93.38 75 GLN A CA 1
ATOM 625 C C . GLN A 1 75 ? -26.127 -2.719 -0.865 1.00 93.38 75 GLN A C 1
ATOM 627 O O . GLN A 1 75 ? -26.922 -3.381 -1.534 1.00 93.38 75 GLN A O 1
ATOM 632 N N . TYR A 1 76 ? -26.393 -1.490 -0.427 1.00 93.25 76 TYR A N 1
ATOM 633 C CA . TYR A 1 76 ? -27.718 -0.867 -0.505 1.00 93.25 76 TYR A CA 1
ATOM 634 C C . TYR A 1 76 ? -27.696 0.558 -1.069 1.00 93.25 76 TYR A C 1
ATOM 636 O O . TYR A 1 76 ? -28.738 1.207 -1.044 1.00 93.25 76 TYR A O 1
ATOM 644 N N . ASP A 1 77 ? -26.544 1.044 -1.544 1.00 91.31 77 ASP A N 1
ATOM 645 C CA . ASP A 1 77 ? -26.347 2.419 -2.034 1.00 91.31 77 ASP A CA 1
ATOM 646 C C . ASP A 1 77 ? -26.754 3.490 -1.000 1.00 91.31 77 ASP A C 1
ATOM 648 O O . ASP A 1 77 ? -27.192 4.594 -1.320 1.00 91.31 77 ASP A O 1
ATOM 652 N N . GLN A 1 78 ? -26.633 3.149 0.289 1.00 93.88 78 GLN A N 1
ATOM 653 C CA . GLN A 1 78 ? -26.908 4.069 1.389 1.00 93.88 78 GLN A CA 1
ATOM 654 C C . GLN A 1 78 ? -25.689 4.951 1.632 1.00 93.88 78 GLN A C 1
ATOM 656 O O . GLN A 1 78 ? -24.691 4.513 2.208 1.00 93.88 78 GLN A O 1
ATOM 661 N N . ASP A 1 79 ? -25.773 6.197 1.172 1.00 92.38 79 ASP A N 1
ATOM 662 C CA . ASP A 1 79 ? -24.690 7.153 1.347 1.00 92.38 79 ASP A CA 1
ATOM 663 C C . ASP A 1 79 ? -24.515 7.555 2.822 1.00 92.38 79 ASP A C 1
ATOM 665 O O . ASP A 1 79 ? -25.471 7.702 3.585 1.00 92.38 79 ASP A O 1
ATOM 669 N N . SER A 1 80 ? -23.265 7.750 3.220 1.00 92.88 80 SER A N 1
ATOM 670 C CA . SER A 1 80 ? -22.866 8.188 4.549 1.00 92.88 80 SER A CA 1
ATOM 671 C C . SER A 1 80 ? -21.591 9.006 4.437 1.00 92.88 80 SER A C 1
ATOM 673 O O . SER A 1 80 ? -20.667 8.644 3.706 1.00 92.88 80 SER A O 1
ATOM 675 N N . GLU A 1 81 ? -21.481 10.073 5.229 1.00 92.06 81 GLU A N 1
ATOM 676 C CA . GLU A 1 81 ? -20.223 10.816 5.337 1.00 92.06 81 GLU A CA 1
ATOM 677 C C . GLU A 1 81 ? -19.071 9.979 5.927 1.00 92.06 81 GLU A C 1
ATOM 679 O O . GLU A 1 81 ? -17.922 10.389 5.806 1.00 92.06 81 GLU A O 1
ATOM 684 N N . TYR A 1 82 ? -19.360 8.803 6.503 1.00 94.50 82 TYR A N 1
ATOM 685 C CA . TYR A 1 82 ? -18.385 7.887 7.105 1.00 94.50 82 TYR A CA 1
ATOM 686 C C . TYR A 1 82 ? -18.029 6.691 6.210 1.00 94.50 82 TYR A C 1
ATOM 688 O O . TYR A 1 82 ? -17.376 5.749 6.667 1.00 94.50 82 TYR A O 1
ATOM 696 N N . LYS A 1 83 ? -18.455 6.690 4.938 1.00 92.44 83 LYS A N 1
ATOM 697 C CA . LYS A 1 83 ? -18.189 5.578 4.010 1.00 92.44 83 LYS A CA 1
ATOM 698 C C . LYS A 1 83 ? -16.733 5.490 3.544 1.00 92.44 83 LYS A C 1
ATOM 700 O O . LYS A 1 83 ? -16.343 4.454 3.024 1.00 92.44 83 LYS A O 1
ATOM 705 N N . ASN A 1 84 ? -15.923 6.543 3.686 1.00 94.12 84 ASN A N 1
ATOM 706 C CA . ASN A 1 84 ? -14.552 6.535 3.167 1.00 94.12 84 ASN A CA 1
ATOM 707 C C . ASN A 1 84 ? -13.651 5.644 4.029 1.00 94.12 84 ASN A C 1
ATOM 709 O O . ASN A 1 84 ? -13.269 6.001 5.141 1.00 94.12 84 ASN A O 1
ATOM 713 N N . HIS A 1 85 ? -13.258 4.489 3.506 1.00 97.12 85 HIS A N 1
ATOM 714 C CA . HIS A 1 85 ? -12.531 3.480 4.276 1.00 97.12 85 HIS A CA 1
ATOM 715 C C . HIS A 1 85 ? -11.012 3.695 4.319 1.00 97.12 85 HIS A C 1
ATOM 717 O O . HIS A 1 85 ? -10.347 3.219 5.240 1.00 97.12 85 HIS A O 1
ATOM 723 N N . ALA A 1 86 ? -10.440 4.394 3.337 1.00 97.25 86 ALA A N 1
ATOM 724 C CA . ALA A 1 86 ? -8.990 4.449 3.142 1.00 97.25 86 ALA A CA 1
ATOM 725 C C . ALA A 1 86 ? -8.239 5.070 4.333 1.00 97.25 86 ALA A C 1
ATOM 727 O O . ALA A 1 86 ? -7.175 4.594 4.726 1.00 97.25 86 ALA A O 1
ATOM 728 N N . HIS A 1 87 ? -8.788 6.121 4.953 1.00 95.50 87 HIS A N 1
ATOM 729 C CA . HIS A 1 87 ? -8.072 6.819 6.019 1.00 95.50 87 HIS A CA 1
ATOM 730 C C . HIS A 1 87 ? -8.011 6.007 7.317 1.00 95.50 87 HIS A C 1
ATOM 732 O O . HIS A 1 87 ? -6.935 5.893 7.905 1.00 95.50 87 HIS A O 1
ATOM 738 N N . ILE A 1 88 ? -9.128 5.410 7.745 1.00 97.50 88 ILE A N 1
ATOM 739 C CA . ILE A 1 88 ? -9.133 4.560 8.939 1.00 97.50 88 ILE A CA 1
ATOM 740 C C . ILE A 1 88 ? -8.235 3.331 8.746 1.00 97.50 88 ILE A C 1
ATOM 742 O O . ILE A 1 88 ? -7.454 3.004 9.636 1.00 97.50 88 ILE A O 1
ATOM 746 N N . SER A 1 89 ? -8.245 2.739 7.548 1.00 98.56 89 SER A N 1
ATOM 747 C CA . SER A 1 89 ? -7.347 1.644 7.156 1.00 98.56 89 SER A CA 1
ATOM 748 C C . SER A 1 89 ? -5.875 2.024 7.326 1.00 98.56 89 SER A C 1
ATOM 750 O O . SER A 1 89 ? -5.114 1.325 7.994 1.00 98.56 89 SER A O 1
ATOM 752 N N . ALA A 1 90 ? -5.491 3.188 6.793 1.00 97.81 90 ALA A N 1
ATOM 753 C CA . ALA A 1 90 ? -4.127 3.694 6.880 1.00 97.81 90 ALA A CA 1
ATOM 754 C C . ALA A 1 90 ? -3.679 3.905 8.334 1.00 97.81 90 ALA A C 1
ATOM 756 O O . ALA A 1 90 ? -2.533 3.627 8.679 1.00 97.81 90 ALA A O 1
ATOM 757 N N . LEU A 1 91 ? -4.571 4.395 9.197 1.00 97.19 91 LEU A N 1
ATOM 758 C CA . LEU A 1 91 ? -4.254 4.668 10.598 1.00 97.19 91 LEU A CA 1
ATOM 759 C C . LEU A 1 91 ? -4.054 3.384 11.417 1.00 97.19 91 LEU A C 1
ATOM 761 O O . LEU A 1 91 ? -3.098 3.304 12.192 1.00 97.19 91 LEU A O 1
ATOM 765 N N . TYR A 1 92 ? -4.892 2.366 11.196 1.00 98.25 92 TYR A N 1
ATOM 766 C CA . TYR A 1 92 ? -4.690 1.034 11.774 1.00 98.25 92 TYR A CA 1
ATOM 767 C C . TYR A 1 92 ? -3.362 0.420 11.319 1.00 98.25 92 TYR A C 1
ATOM 769 O O . TYR A 1 92 ? -2.590 -0.036 12.163 1.00 98.25 92 TYR A O 1
ATOM 777 N N . LEU A 1 93 ? -3.058 0.480 10.014 1.00 98.44 93 LEU A N 1
ATOM 778 C CA . LEU A 1 93 ? -1.772 0.038 9.470 1.00 98.44 93 LEU A CA 1
ATOM 779 C C . LEU A 1 93 ? -0.604 0.757 10.146 1.00 98.44 93 LEU A C 1
ATOM 781 O O . LEU A 1 93 ? 0.344 0.119 10.592 1.00 98.44 93 LEU A O 1
ATOM 785 N N . TYR A 1 94 ? -0.664 2.085 10.231 1.00 97.50 94 TYR A N 1
ATOM 786 C CA . TYR A 1 94 ? 0.416 2.875 10.806 1.00 97.50 94 TYR A CA 1
ATOM 787 C C . TYR A 1 94 ? 0.690 2.465 12.255 1.00 97.50 94 TYR A C 1
ATOM 789 O O . TYR A 1 94 ? 1.837 2.201 12.603 1.00 97.50 94 TYR A O 1
ATOM 797 N N . SER A 1 95 ? -0.345 2.338 13.091 1.00 96.75 95 SER A N 1
ATOM 798 C CA . SER A 1 95 ? -0.167 1.896 14.478 1.00 96.75 95 SER A CA 1
ATOM 799 C C . SER A 1 95 ? 0.335 0.461 14.602 1.00 96.75 95 SER A C 1
ATOM 801 O O . SER A 1 95 ? 1.186 0.198 15.449 1.00 96.75 95 SER A O 1
ATOM 803 N N . PHE A 1 96 ? -0.117 -0.444 13.737 1.00 97.62 96 PHE A N 1
ATOM 804 C CA . PHE A 1 96 ? 0.428 -1.796 13.667 1.00 97.62 96 PHE A CA 1
ATOM 805 C C . PHE A 1 96 ? 1.925 -1.791 13.304 1.00 97.62 96 PHE A C 1
ATOM 807 O O . PHE A 1 96 ? 2.732 -2.452 13.960 1.00 97.62 96 PHE A O 1
ATOM 814 N N . LEU A 1 97 ? 2.325 -0.993 12.309 1.00 97.12 97 LEU A N 1
ATOM 815 C CA . LEU A 1 97 ? 3.721 -0.868 11.886 1.00 97.12 97 LEU A CA 1
ATOM 816 C C . LEU A 1 97 ? 4.609 -0.217 12.948 1.00 97.12 97 LEU A C 1
ATOM 818 O O . LEU A 1 97 ? 5.777 -0.587 13.051 1.00 97.12 97 LEU A O 1
ATOM 822 N N . GLN A 1 98 ? 4.077 0.703 13.760 1.00 95.25 98 GLN A N 1
ATOM 823 C CA . GLN A 1 98 ? 4.815 1.271 14.891 1.00 95.25 98 GLN A CA 1
ATOM 824 C C . GLN A 1 98 ? 5.302 0.183 15.854 1.00 95.25 98 GLN A C 1
ATOM 826 O O . GLN A 1 98 ? 6.480 0.174 16.220 1.00 95.25 98 GLN A O 1
ATOM 831 N N . ASP A 1 99 ? 4.440 -0.774 16.194 1.00 94.88 99 ASP A N 1
ATOM 832 C CA . ASP A 1 99 ? 4.809 -1.894 17.061 1.00 94.88 99 ASP A CA 1
ATOM 833 C C . ASP A 1 99 ? 5.698 -2.903 16.327 1.00 94.88 99 ASP A C 1
ATOM 835 O O . ASP A 1 99 ? 6.734 -3.325 16.851 1.00 94.88 99 ASP A O 1
ATOM 839 N N . ARG A 1 100 ? 5.338 -3.252 15.085 1.00 95.44 100 ARG A N 1
ATOM 840 C CA . ARG A 1 100 ? 6.056 -4.251 14.285 1.00 95.44 100 ARG A CA 1
ATOM 841 C C . ARG A 1 100 ? 7.505 -3.856 13.999 1.00 95.44 100 ARG A C 1
ATOM 843 O O . ARG A 1 100 ? 8.402 -4.689 14.115 1.00 95.44 100 ARG A O 1
ATOM 850 N N . LEU A 1 101 ? 7.738 -2.583 13.681 1.00 94.94 101 LEU A N 1
ATOM 851 C CA . LEU A 1 101 ? 9.068 -2.014 13.441 1.00 94.94 101 LEU A CA 1
ATOM 852 C C . LEU A 1 101 ? 9.742 -1.516 14.731 1.00 94.94 101 LEU A C 1
ATOM 854 O O . LEU A 1 101 ? 10.854 -0.995 14.678 1.00 94.94 101 LEU A O 1
ATOM 858 N N . LYS A 1 102 ? 9.101 -1.690 15.898 1.00 94.50 102 LYS A N 1
ATOM 859 C CA . LYS A 1 102 ? 9.613 -1.290 17.222 1.00 94.50 102 LYS A CA 1
ATOM 860 C C . LYS A 1 102 ? 10.002 0.192 17.288 1.00 94.50 102 LYS A C 1
ATOM 862 O O . LYS A 1 102 ? 11.020 0.555 17.885 1.00 94.50 102 LYS A O 1
ATOM 867 N N . ILE A 1 103 ? 9.187 1.050 16.682 1.00 93.19 103 ILE A N 1
ATOM 868 C CA . ILE A 1 103 ? 9.422 2.490 16.593 1.00 93.19 103 ILE A CA 1
ATOM 869 C C . ILE A 1 103 ? 9.252 3.126 17.977 1.00 93.19 103 ILE A C 1
ATOM 871 O O . ILE A 1 103 ? 8.171 3.112 18.561 1.00 93.19 103 ILE A O 1
ATOM 875 N N . LYS A 1 104 ? 10.333 3.718 18.497 1.00 87.81 104 LYS A N 1
ATOM 876 C CA . LYS A 1 104 ? 10.345 4.411 19.802 1.00 87.81 104 LYS A CA 1
ATOM 877 C C . LYS A 1 104 ? 10.412 5.932 19.695 1.00 87.81 104 LYS A C 1
ATOM 879 O O . LYS A 1 104 ? 10.034 6.624 20.634 1.00 87.81 104 LYS A O 1
ATOM 884 N N . ASP A 1 105 ? 10.901 6.448 18.570 1.00 88.88 105 ASP A N 1
ATOM 885 C CA . ASP A 1 105 ? 11.019 7.881 18.298 1.00 88.88 105 ASP A CA 1
ATOM 886 C C . ASP A 1 105 ? 10.384 8.196 16.942 1.00 88.88 105 ASP A C 1
ATOM 888 O O . ASP A 1 105 ? 10.525 7.449 15.970 1.00 88.88 105 ASP A O 1
ATOM 892 N N . PHE A 1 106 ? 9.688 9.329 16.884 1.00 87.88 106 PHE A N 1
ATOM 893 C CA . PHE A 1 106 ? 9.033 9.799 15.678 1.00 87.88 106 PHE A CA 1
ATOM 894 C C . PHE A 1 106 ? 10.020 10.161 14.558 1.00 87.88 106 PHE A C 1
ATOM 896 O O . PHE A 1 106 ? 9.622 10.130 13.397 1.00 87.88 106 PHE A O 1
ATOM 903 N N . LYS A 1 107 ? 11.275 10.510 14.881 1.00 91.62 107 LYS A N 1
ATOM 904 C CA . LYS A 1 107 ? 12.320 10.943 13.928 1.00 91.62 107 LYS A CA 1
ATOM 905 C C . LYS A 1 107 ? 13.212 9.800 13.432 1.00 91.62 107 LYS A C 1
ATOM 907 O O . LYS A 1 107 ? 14.411 9.983 13.245 1.00 91.62 107 LYS A O 1
ATOM 912 N N . THR A 1 108 ? 12.648 8.614 13.266 1.00 93.12 108 THR A N 1
ATOM 913 C CA . THR A 1 108 ? 13.375 7.431 12.787 1.00 93.12 108 THR A CA 1
ATOM 914 C C . THR A 1 108 ? 13.065 7.166 11.320 1.00 93.12 108 THR A C 1
ATOM 916 O O . THR A 1 108 ? 11.983 7.508 10.836 1.00 93.12 108 THR A O 1
ATOM 919 N N . GLU A 1 109 ? 14.009 6.557 10.601 1.00 93.31 109 GLU A N 1
ATOM 920 C CA . GLU A 1 109 ? 13.793 6.151 9.210 1.00 93.31 109 GLU A CA 1
ATOM 921 C C . GLU A 1 109 ? 12.681 5.098 9.102 1.00 93.31 109 GLU A C 1
ATOM 923 O O . GLU A 1 109 ? 11.879 5.136 8.173 1.00 93.31 109 GLU A O 1
ATOM 928 N N . GLU A 1 110 ? 12.559 4.219 10.095 1.00 95.19 110 GLU A N 1
ATOM 929 C CA . GLU A 1 110 ? 11.486 3.234 10.208 1.00 95.19 110 GLU A CA 1
ATOM 930 C C . GLU A 1 110 ? 10.115 3.908 10.328 1.00 95.19 110 GLU A C 1
ATOM 932 O O . GLU A 1 110 ? 9.159 3.489 9.677 1.00 95.19 110 GLU A O 1
ATOM 937 N N . ASN A 1 111 ? 10.002 4.988 11.111 1.00 95.25 111 ASN A N 1
ATOM 938 C CA . ASN A 1 111 ? 8.737 5.712 11.236 1.00 95.25 111 ASN A CA 1
ATOM 939 C C . ASN A 1 111 ? 8.382 6.495 9.967 1.00 95.25 111 ASN A C 1
ATOM 941 O O . ASN A 1 111 ? 7.206 6.655 9.641 1.00 95.25 111 ASN A O 1
ATOM 945 N N . VAL A 1 112 ? 9.389 6.955 9.222 1.00 95.44 112 VAL A N 1
ATOM 946 C CA . VAL A 1 112 ? 9.184 7.514 7.881 1.00 95.44 112 VAL A CA 1
ATOM 947 C C . VAL A 1 112 ? 8.663 6.431 6.945 1.00 95.44 112 VAL A C 1
ATOM 949 O O . VAL A 1 112 ? 7.684 6.671 6.248 1.00 95.44 112 VAL A O 1
ATOM 952 N N . LEU A 1 113 ? 9.243 5.230 6.971 1.00 96.38 113 LEU A N 1
ATOM 953 C CA . LEU A 1 113 ? 8.786 4.100 6.163 1.00 96.38 113 LEU A CA 1
ATOM 954 C C . LEU A 1 113 ? 7.329 3.717 6.484 1.00 96.38 113 LEU A C 1
ATOM 956 O O . LEU A 1 113 ? 6.513 3.596 5.570 1.00 96.38 113 LEU A O 1
ATOM 960 N N . ALA A 1 114 ? 6.972 3.631 7.770 1.00 97.31 114 ALA A N 1
ATOM 961 C CA . ALA A 1 114 ? 5.591 3.416 8.208 1.00 97.31 114 ALA A CA 1
ATOM 962 C C . ALA A 1 114 ? 4.650 4.533 7.727 1.00 97.31 114 ALA A C 1
ATOM 964 O O . ALA A 1 114 ? 3.517 4.272 7.318 1.00 97.31 114 ALA A O 1
ATOM 965 N N . PHE A 1 115 ? 5.118 5.784 7.723 1.00 96.62 115 PHE A N 1
ATOM 966 C CA . PHE A 1 115 ? 4.353 6.904 7.185 1.00 96.62 115 PHE A CA 1
ATOM 967 C C . PHE A 1 115 ? 4.173 6.838 5.665 1.00 96.62 115 PHE A C 1
ATOM 969 O O . PHE A 1 115 ? 3.105 7.187 5.169 1.00 96.62 115 PHE A O 1
ATOM 976 N N . LEU A 1 116 ? 5.172 6.379 4.908 1.00 97.31 116 LEU A N 1
ATOM 977 C CA . LEU A 1 116 ? 5.017 6.183 3.465 1.00 97.31 116 LEU A CA 1
ATOM 978 C C . LEU A 1 116 ? 3.969 5.102 3.165 1.00 97.31 116 LEU A C 1
ATOM 980 O O . LEU A 1 116 ? 3.117 5.322 2.306 1.00 97.31 116 LEU A O 1
ATOM 984 N N . ALA A 1 117 ? 3.954 3.997 3.918 1.00 98.25 117 ALA A N 1
ATOM 985 C CA . ALA A 1 117 ? 2.908 2.975 3.812 1.00 98.25 117 ALA A CA 1
ATOM 986 C C . ALA A 1 117 ? 1.515 3.533 4.175 1.00 98.25 117 ALA A C 1
ATOM 988 O O . ALA A 1 117 ? 0.539 3.298 3.462 1.00 98.25 117 ALA A O 1
ATOM 989 N N . TYR A 1 118 ? 1.432 4.366 5.221 1.00 97.81 118 TYR A N 1
ATOM 990 C CA . TYR A 1 118 ? 0.220 5.121 5.557 1.00 97.81 118 TYR A CA 1
ATOM 991 C C . TYR A 1 118 ? -0.265 5.994 4.390 1.00 97.81 118 TYR A C 1
ATOM 993 O O . TYR A 1 118 ? -1.456 6.001 4.089 1.00 97.81 118 TYR A O 1
ATOM 1001 N N . LEU A 1 119 ? 0.631 6.723 3.713 1.00 97.62 119 LEU A N 1
ATOM 1002 C CA . LEU A 1 119 ? 0.261 7.533 2.549 1.00 97.62 119 LEU A CA 1
ATOM 1003 C C . LEU A 1 119 ? -0.265 6.662 1.408 1.00 97.62 119 LEU A C 1
ATOM 1005 O O . LEU A 1 119 ? -1.268 7.025 0.796 1.00 97.62 119 LEU A O 1
ATOM 1009 N N . CYS A 1 120 ? 0.374 5.517 1.153 1.00 98.38 120 CYS A N 1
ATOM 1010 C CA . CYS A 1 120 ? -0.057 4.595 0.107 1.00 98.38 120 CYS A CA 1
ATOM 1011 C C . CYS A 1 120 ? -1.496 4.131 0.347 1.00 98.38 120 CYS A C 1
ATOM 1013 O O . CYS A 1 120 ? -2.354 4.329 -0.511 1.00 98.38 120 CYS A O 1
ATOM 1015 N N . VAL A 1 121 ? -1.792 3.632 1.551 1.00 98.56 121 VAL A N 1
ATOM 1016 C CA . VAL A 1 121 ? -3.153 3.215 1.912 1.00 98.56 121 VAL A CA 1
ATOM 1017 C C . VAL A 1 121 ? -4.117 4.395 1.959 1.00 98.56 121 VAL A C 1
ATOM 1019 O O . VAL A 1 121 ? -5.245 4.284 1.498 1.00 98.56 121 VAL A O 1
ATOM 1022 N N . ARG A 1 122 ? -3.719 5.566 2.456 1.00 96.50 122 ARG A N 1
ATOM 1023 C CA . ARG A 1 122 ? -4.631 6.717 2.526 1.00 96.50 122 ARG A CA 1
ATOM 1024 C C . ARG A 1 122 ? -5.097 7.183 1.143 1.00 96.50 122 ARG A C 1
ATOM 1026 O O . ARG A 1 122 ? -6.214 7.683 1.028 1.00 96.50 122 ARG A O 1
ATOM 1033 N N . PHE A 1 123 ? -4.258 7.034 0.120 1.00 97.00 123 PHE A N 1
ATOM 1034 C CA . PHE A 1 123 ? -4.503 7.567 -1.220 1.00 97.00 123 PHE A CA 1
ATOM 1035 C C . PHE A 1 123 ? -4.699 6.503 -2.304 1.00 97.00 123 PHE A C 1
ATOM 1037 O O . PHE A 1 123 ? -4.719 6.867 -3.474 1.00 97.00 123 PHE A O 1
ATOM 1044 N N . HIS A 1 124 ? -4.890 5.224 -1.968 1.00 96.31 124 HIS A N 1
ATOM 1045 C CA . HIS A 1 124 ? -4.999 4.163 -2.983 1.00 96.31 124 HIS A CA 1
ATOM 1046 C C . HIS A 1 124 ? -6.191 4.319 -3.956 1.00 96.31 124 HIS A C 1
ATOM 1048 O O . HIS A 1 124 ? -6.138 3.818 -5.072 1.00 96.31 124 HIS A O 1
ATOM 1054 N N . HIS A 1 125 ? -7.228 5.089 -3.600 1.00 93.19 125 HIS A N 1
ATOM 1055 C CA . HIS A 1 125 ? -8.335 5.456 -4.511 1.00 93.19 125 HIS A CA 1
ATOM 1056 C C . HIS A 1 125 ? -8.109 6.756 -5.301 1.00 93.19 125 HIS A C 1
ATOM 1058 O O . HIS A 1 125 ? -8.988 7.192 -6.042 1.00 93.19 125 HIS A O 1
ATOM 1064 N N . GLY A 1 126 ? -6.969 7.425 -5.126 1.00 91.56 126 GLY A N 1
ATOM 1065 C CA . GLY A 1 126 ? -6.728 8.758 -5.671 1.00 91.56 126 GLY A CA 1
ATOM 1066 C C . GLY A 1 126 ? -5.265 9.026 -6.004 1.00 91.56 126 GLY A C 1
ATOM 1067 O O . GLY A 1 126 ? -4.482 8.125 -6.290 1.00 91.56 126 GLY A O 1
ATOM 1068 N N . SER A 1 127 ? -4.897 10.304 -6.014 1.00 90.81 127 SER A N 1
ATOM 1069 C CA . SER A 1 127 ? -3.524 10.733 -6.285 1.00 90.81 127 SER A CA 1
ATOM 1070 C C . SER A 1 127 ? -2.767 10.989 -4.987 1.00 90.81 127 SER A C 1
ATOM 1072 O O . SER A 1 127 ? -3.289 11.634 -4.076 1.00 90.81 127 SER A O 1
ATOM 1074 N N . LEU A 1 128 ? -1.510 10.544 -4.932 1.00 92.12 128 LEU A N 1
ATOM 1075 C CA . LEU A 1 128 ? -0.595 10.893 -3.849 1.00 92.12 128 LEU A CA 1
ATOM 1076 C C . LEU A 1 128 ? -0.445 12.415 -3.750 1.00 92.12 128 LEU A C 1
ATOM 1078 O O . LEU A 1 128 ? -0.095 13.088 -4.719 1.00 92.12 128 LEU A O 1
ATOM 1082 N N . SER A 1 129 ? -0.681 12.958 -2.560 1.00 85.94 129 SER A N 1
ATOM 1083 C CA . SER A 1 129 ? -0.501 14.379 -2.283 1.00 85.94 129 SER A CA 1
ATOM 1084 C C . SER A 1 129 ? -0.195 14.592 -0.810 1.00 85.94 129 SER A C 1
ATOM 1086 O O . SER A 1 129 ? -0.846 14.013 0.053 1.00 85.94 129 SER A O 1
ATOM 1088 N N . LEU A 1 130 ? 0.773 15.459 -0.513 1.00 84.94 130 LEU A N 1
ATOM 1089 C CA . LEU A 1 130 ? 1.012 15.953 0.848 1.00 84.94 130 LEU A CA 1
ATOM 1090 C C . LEU A 1 130 ? 0.239 17.249 1.137 1.00 84.94 130 LEU A C 1
ATOM 1092 O O . LEU A 1 130 ? 0.187 17.699 2.284 1.00 84.94 130 LEU A O 1
ATOM 1096 N N . ASN A 1 131 ? -0.365 17.860 0.114 1.00 81.06 131 ASN A N 1
ATOM 1097 C CA . ASN A 1 131 ? -1.058 19.134 0.253 1.00 81.06 131 ASN A CA 1
ATOM 1098 C C . ASN A 1 131 ? -2.348 18.952 1.049 1.00 81.06 131 ASN A C 1
ATOM 1100 O O . ASN A 1 131 ? -3.200 18.137 0.706 1.00 81.06 131 ASN A O 1
ATOM 1104 N N . GLY A 1 132 ? -2.494 19.744 2.110 1.00 74.31 132 GLY A N 1
ATOM 1105 C CA . GLY A 1 132 ? -3.706 19.768 2.924 1.00 74.31 132 GLY A CA 1
ATOM 1106 C C . GLY A 1 132 ? -3.960 18.499 3.748 1.00 74.31 132 GLY A C 1
ATOM 1107 O O . GLY A 1 132 ? -5.072 18.292 4.228 1.00 74.31 132 GLY A O 1
ATOM 1108 N N . LEU A 1 133 ? -2.941 17.655 3.934 1.00 78.50 133 LEU A N 1
ATOM 1109 C CA . LEU A 1 133 ? -3.086 16.327 4.533 1.00 78.50 133 LEU A CA 1
ATOM 1110 C C . LEU A 1 133 ? -3.590 16.363 5.993 1.00 78.50 133 LEU A C 1
ATOM 1112 O O . LEU A 1 133 ? -4.307 15.454 6.420 1.00 78.50 133 LEU A O 1
ATOM 1116 N N . PHE A 1 134 ? -3.266 17.436 6.725 1.00 77.44 134 PHE A N 1
ATOM 1117 C CA . PHE A 1 134 ? -3.688 17.691 8.108 1.00 77.44 134 PHE A CA 1
ATOM 1118 C C . PHE A 1 134 ? -4.037 19.176 8.348 1.00 77.44 134 PHE A C 1
ATOM 1120 O O . PHE A 1 134 ? -3.484 19.803 9.249 1.00 77.44 134 PHE A O 1
ATOM 1127 N N . THR A 1 135 ? -4.910 19.782 7.532 1.00 72.75 135 THR A N 1
ATOM 1128 C CA . THR A 1 135 ? -5.342 21.175 7.779 1.00 72.75 135 THR A CA 1
ATOM 1129 C C . THR A 1 135 ? -6.247 21.286 9.006 1.00 72.75 135 THR A C 1
ATOM 1131 O O . THR A 1 135 ? -7.104 20.430 9.233 1.00 72.75 135 THR A O 1
ATOM 1134 N N . GLU A 1 136 ? -6.122 22.385 9.757 1.00 70.56 136 GLU A N 1
ATOM 1135 C CA . GLU A 1 136 ? -6.972 22.664 10.927 1.00 70.56 136 GLU A CA 1
ATOM 1136 C C . GLU A 1 136 ? -8.466 22.697 10.565 1.00 70.56 136 GLU A C 1
ATOM 1138 O O . GLU A 1 136 ? -9.295 22.135 11.281 1.00 70.56 136 GLU A O 1
ATOM 1143 N N . SER A 1 137 ? -8.809 23.273 9.406 1.00 68.56 137 SER A N 1
ATOM 1144 C CA . SER A 1 137 ? -10.193 23.404 8.929 1.00 68.56 137 SER A CA 1
ATOM 1145 C C . SER A 1 137 ? -10.909 22.064 8.726 1.00 68.56 137 SER A C 1
ATOM 1147 O O . SER A 1 137 ? -12.113 21.971 8.960 1.00 68.56 137 SER A O 1
ATOM 1149 N N . ASN A 1 138 ? -10.180 21.013 8.340 1.00 72.44 138 ASN A N 1
ATOM 1150 C CA . ASN A 1 138 ? -10.745 19.683 8.096 1.00 72.44 138 ASN A CA 1
ATOM 1151 C C . ASN A 1 138 ? -10.604 18.748 9.302 1.00 72.44 138 ASN A C 1
ATOM 1153 O O . ASN A 1 138 ? -11.253 17.702 9.353 1.00 72.44 138 ASN A O 1
ATOM 1157 N N . GLN A 1 139 ? -9.789 19.118 10.292 1.00 79.62 139 GLN A N 1
ATOM 1158 C CA . GLN A 1 139 ? -9.405 18.225 11.378 1.00 79.62 139 GLN A CA 1
ATOM 1159 C C . GLN A 1 139 ? -10.593 17.822 12.258 1.00 79.62 139 GLN A C 1
ATOM 1161 O O . GLN A 1 139 ? -10.711 16.655 12.618 1.00 79.62 139 GLN A O 1
ATOM 1166 N N . ALA A 1 140 ? -11.502 18.747 12.578 1.00 83.94 140 ALA A N 1
ATOM 1167 C CA . ALA A 1 140 ? -12.659 18.441 13.421 1.00 83.94 140 ALA A CA 1
ATOM 1168 C C . ALA A 1 140 ? -13.630 17.454 12.751 1.00 83.94 140 ALA A C 1
ATOM 1170 O O . ALA A 1 140 ? -14.100 16.521 13.398 1.00 83.94 140 ALA A O 1
ATOM 1171 N N . ARG A 1 141 ? -13.909 17.638 11.452 1.00 86.44 141 ARG A N 1
ATOM 1172 C CA . ARG A 1 141 ? -14.757 16.721 10.674 1.00 86.44 141 ARG A CA 1
ATOM 1173 C C . ARG A 1 141 ? -14.104 15.346 10.554 1.00 86.44 141 ARG A C 1
ATOM 1175 O O . ARG A 1 141 ? -14.737 14.352 10.881 1.00 86.44 141 ARG A O 1
ATOM 1182 N N . MET A 1 142 ? -12.833 15.317 10.162 1.00 88.19 142 MET A N 1
ATOM 1183 C CA . MET A 1 142 ? -12.044 14.093 10.030 1.00 88.19 142 MET A CA 1
ATOM 1184 C C . MET A 1 142 ? -11.989 13.303 11.344 1.00 88.19 142 MET A C 1
ATOM 1186 O O . MET A 1 142 ? -12.154 12.091 11.337 1.00 88.19 142 MET A O 1
ATOM 1190 N N . LEU A 1 143 ? -11.788 13.969 12.486 1.00 89.38 143 LEU A N 1
ATOM 1191 C CA . LEU A 1 143 ? -11.773 13.298 13.789 1.00 89.38 143 LEU A CA 1
ATOM 1192 C C . LEU A 1 143 ? -13.138 12.706 14.157 1.00 89.38 143 LEU A C 1
ATOM 1194 O O . LEU A 1 143 ? -13.171 11.623 14.728 1.00 89.38 143 LEU A O 1
ATOM 1198 N N . ARG A 1 144 ? -14.249 13.382 13.824 1.00 91.69 144 ARG A N 1
ATOM 1199 C CA . ARG A 1 144 ? -15.598 12.825 14.028 1.00 91.69 144 ARG A CA 1
ATOM 1200 C C . ARG A 1 144 ? -15.838 11.589 13.164 1.00 91.69 144 ARG A C 1
ATOM 1202 O O . ARG A 1 144 ? -16.313 10.587 13.681 1.00 91.69 144 ARG A O 1
ATOM 1209 N N . GLU A 1 145 ? -15.470 11.650 11.885 1.00 93.50 145 GLU A N 1
ATOM 1210 C CA . GLU A 1 145 ? -15.552 10.504 10.970 1.00 93.50 145 GLU A CA 1
ATOM 1211 C C . GLU A 1 145 ? -14.766 9.307 11.512 1.00 93.50 145 GLU A C 1
ATOM 1213 O O . GLU A 1 145 ? -15.327 8.227 11.686 1.00 93.50 145 GLU A O 1
ATOM 1218 N N . LEU A 1 146 ? -13.501 9.520 11.882 1.00 94.69 146 LEU A N 1
ATOM 1219 C CA . LEU A 1 146 ? -12.659 8.469 12.450 1.00 94.69 146 LEU A CA 1
ATOM 1220 C C . LEU A 1 146 ? -13.230 7.907 13.756 1.00 94.69 146 LEU A C 1
ATOM 1222 O O . LEU A 1 146 ? -13.173 6.700 13.955 1.00 94.69 146 LEU A O 1
ATOM 1226 N N . GLN A 1 147 ? -13.794 8.750 14.628 1.00 95.31 147 GLN A N 1
ATOM 1227 C CA . GLN A 1 147 ? -14.410 8.311 15.884 1.00 95.31 147 GLN A CA 1
ATOM 1228 C C . GLN A 1 147 ? -15.555 7.330 15.631 1.00 95.31 147 GLN A C 1
ATOM 1230 O O . GLN A 1 147 ? -15.543 6.229 16.179 1.00 95.31 147 GLN A O 1
ATOM 1235 N N . HIS A 1 148 ? -16.479 7.676 14.735 1.00 96.75 148 HIS A N 1
ATOM 1236 C CA . HIS A 1 148 ? -17.588 6.795 14.377 1.00 96.75 148 HIS A CA 1
ATOM 1237 C C . HIS A 1 148 ? -17.126 5.504 13.696 1.00 96.75 148 HIS A C 1
ATOM 1239 O O . HIS A 1 148 ? -17.688 4.440 13.953 1.00 96.75 148 HIS A O 1
ATOM 1245 N N . GLN A 1 149 ? -16.102 5.573 12.842 1.00 97.75 149 GLN A N 1
ATOM 1246 C CA . GLN A 1 149 ? -15.540 4.389 12.190 1.00 97.75 149 GLN A CA 1
ATOM 1247 C C . GLN A 1 149 ? -14.847 3.458 13.193 1.00 97.75 149 GLN A C 1
ATOM 1249 O O . GLN A 1 149 ? -15.059 2.250 13.141 1.00 97.75 149 GLN A O 1
ATOM 1254 N N . VAL A 1 150 ? -14.056 3.998 14.125 1.00 97.56 150 VAL A N 1
ATOM 1255 C CA . VAL A 1 150 ? -13.391 3.213 15.176 1.00 97.56 150 VAL A CA 1
ATOM 1256 C C . VAL A 1 150 ? -14.413 2.534 16.079 1.00 97.56 150 VAL A C 1
ATOM 1258 O O . VAL A 1 150 ? -14.283 1.340 16.327 1.00 97.56 150 VAL A O 1
ATOM 1261 N N . GLU A 1 151 ? -15.430 3.256 16.552 1.00 97.19 151 GLU A N 1
ATOM 1262 C CA . GLU A 1 151 ? -16.487 2.692 17.406 1.00 97.19 151 GLU A CA 1
ATOM 1263 C C . GLU A 1 151 ? -17.217 1.530 16.719 1.00 97.19 151 GLU A C 1
ATOM 1265 O O . GLU A 1 151 ? -17.444 0.482 17.326 1.00 97.19 151 GLU A O 1
ATOM 1270 N N . ASP A 1 152 ? -17.525 1.678 15.428 1.00 97.81 152 ASP A N 1
ATOM 1271 C CA . ASP A 1 152 ? -18.162 0.622 14.643 1.00 97.81 152 ASP A CA 1
ATOM 1272 C C . ASP A 1 152 ? -17.245 -0.605 14.462 1.00 97.81 152 ASP A C 1
ATOM 1274 O O . ASP A 1 152 ? -17.694 -1.741 14.631 1.00 97.81 152 ASP A O 1
ATOM 1278 N N . LEU A 1 153 ? -15.947 -0.399 14.197 1.00 97.81 153 LEU A N 1
ATOM 1279 C CA . LEU A 1 153 ? -14.963 -1.486 14.106 1.00 97.81 153 LEU A CA 1
ATOM 1280 C C . LEU A 1 153 ? -14.740 -2.187 15.455 1.00 97.81 153 LEU A C 1
ATOM 1282 O O . LEU A 1 153 ? -14.595 -3.409 15.490 1.00 97.81 153 LEU A O 1
ATOM 1286 N N . GLN A 1 154 ? -14.752 -1.447 16.569 1.00 96.75 154 GLN A N 1
ATOM 1287 C CA . GLN A 1 154 ? -14.617 -2.004 17.920 1.00 96.75 154 GLN A CA 1
ATOM 1288 C C . GLN A 1 154 ? -15.726 -3.012 18.235 1.00 96.75 154 GLN A C 1
ATOM 1290 O O . GLN A 1 154 ? -15.454 -4.072 18.800 1.00 96.75 154 GLN A O 1
ATOM 1295 N N . GLY A 1 155 ? -16.958 -2.732 17.800 1.00 95.62 155 GLY A N 1
ATOM 1296 C CA . GLY A 1 155 ? -18.086 -3.656 17.935 1.00 95.62 155 GLY A CA 1
ATOM 1297 C C . GLY A 1 155 ? -17.936 -4.963 17.143 1.00 95.62 155 GLY A C 1
ATOM 1298 O O . GLY A 1 155 ? -18.67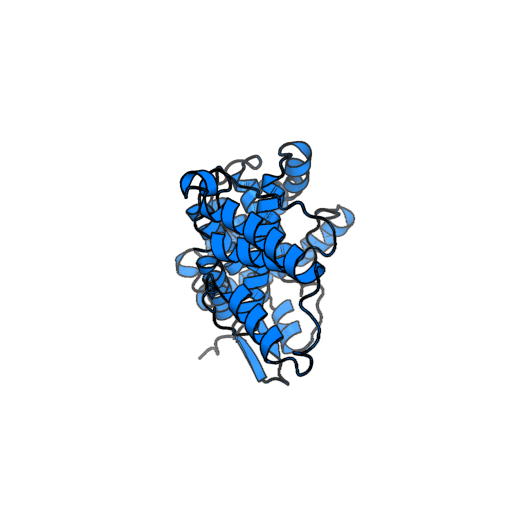5 -5.912 17.397 1.00 95.62 155 GLY A O 1
ATOM 1299 N N . LYS A 1 156 ? -16.976 -5.031 16.210 1.00 96.56 156 LYS A N 1
ATOM 1300 C CA . LYS A 1 156 ? -16.790 -6.131 15.250 1.00 96.56 156 LYS A CA 1
ATOM 1301 C C . LYS A 1 156 ? -15.448 -6.846 15.366 1.00 96.56 156 LYS A C 1
ATOM 1303 O O . LYS A 1 156 ? -15.181 -7.736 14.565 1.00 96.56 156 LYS A O 1
ATOM 1308 N N . ILE A 1 157 ? -14.607 -6.509 16.348 1.00 96.69 157 ILE A N 1
ATOM 1309 C CA . ILE A 1 157 ? -13.247 -7.069 16.481 1.00 96.69 157 ILE A CA 1
ATOM 1310 C C . ILE A 1 157 ? -13.214 -8.604 16.343 1.00 96.69 157 ILE A C 1
ATOM 1312 O O . ILE A 1 157 ? -12.431 -9.087 15.525 1.00 96.69 157 ILE A O 1
ATOM 1316 N N . PRO A 1 158 ? -14.060 -9.393 17.044 1.00 95.50 158 PRO A N 1
ATOM 1317 C CA . PRO A 1 158 ? -14.017 -10.851 16.918 1.00 95.50 158 PRO A CA 1
ATOM 1318 C C . PRO A 1 158 ? -14.350 -11.353 15.507 1.00 95.50 158 PRO A C 1
ATOM 1320 O O . PRO A 1 158 ? -13.816 -12.367 15.070 1.00 95.50 158 PRO A O 1
ATOM 1323 N N . GLU A 1 159 ? -15.237 -10.659 14.791 1.00 95.88 159 GLU A N 1
ATOM 1324 C CA . GLU A 1 159 ? -15.616 -11.010 13.419 1.00 95.88 159 GLU A CA 1
ATOM 1325 C C . GLU A 1 159 ? -14.493 -10.669 12.442 1.00 95.88 159 GLU A C 1
ATOM 1327 O O . GLU A 1 159 ? -14.130 -11.505 11.620 1.00 95.88 159 GLU A O 1
ATOM 1332 N N . ILE A 1 160 ? -13.906 -9.475 12.579 1.00 96.94 160 ILE A N 1
ATOM 1333 C CA . ILE A 1 160 ? -12.802 -9.001 11.739 1.00 96.94 160 ILE A CA 1
ATOM 1334 C C . ILE A 1 160 ? -11.592 -9.917 11.900 1.00 96.94 160 ILE A C 1
ATOM 1336 O O . ILE A 1 160 ? -11.071 -10.411 10.904 1.00 96.94 160 ILE A O 1
ATOM 1340 N N . LEU A 1 161 ? -11.149 -10.175 13.136 1.00 96.31 161 LEU A N 1
ATOM 1341 C CA . LEU A 1 161 ? -9.961 -10.996 13.395 1.00 96.31 161 LEU A CA 1
ATOM 1342 C C . LEU A 1 161 ? -10.120 -12.427 12.877 1.00 96.31 161 LEU A C 1
ATOM 1344 O O . LEU A 1 161 ? -9.146 -13.006 12.398 1.00 96.31 161 LEU A O 1
ATOM 1348 N N . LYS A 1 162 ? -11.345 -12.959 12.911 1.00 95.31 162 LYS A N 1
ATOM 1349 C CA . LYS A 1 162 ? -11.655 -14.281 12.378 1.00 95.31 162 LYS A CA 1
ATOM 1350 C C . LYS A 1 162 ? -11.724 -14.298 10.848 1.00 95.31 162 LYS A C 1
ATOM 1352 O O . LYS A 1 162 ? -11.113 -15.170 10.241 1.00 95.31 162 LYS A O 1
ATOM 1357 N N . ASP A 1 163 ? -12.444 -13.363 10.217 1.00 96.12 163 ASP A N 1
ATOM 1358 C CA . ASP A 1 163 ? -12.588 -13.302 8.745 1.00 96.12 163 ASP A CA 1
ATOM 1359 C C . ASP A 1 163 ? -11.241 -13.047 8.056 1.00 96.12 163 ASP A C 1
ATOM 1361 O O . ASP A 1 163 ? -10.916 -13.629 7.020 1.00 96.12 163 ASP A O 1
ATOM 1365 N N . THR A 1 164 ? -10.421 -12.207 8.687 1.00 95.19 164 THR A N 1
ATOM 1366 C CA . THR A 1 164 ? -9.067 -11.893 8.234 1.00 95.19 164 THR A CA 1
ATOM 1367 C C . THR A 1 164 ? -8.009 -12.862 8.746 1.00 95.19 164 THR A C 1
ATOM 1369 O O . THR A 1 164 ? -6.863 -12.714 8.364 1.00 95.19 164 THR A O 1
ATOM 1372 N N . GLU A 1 165 ? -8.312 -13.809 9.634 1.00 95.94 165 GLU A N 1
ATOM 1373 C CA . GLU A 1 165 ? -7.308 -14.653 10.315 1.00 95.94 165 GLU A CA 1
ATOM 1374 C C . GLU A 1 165 ? -6.182 -13.876 11.046 1.00 95.94 165 GLU A C 1
ATOM 1376 O O . GLU A 1 165 ? -5.143 -14.450 11.393 1.00 95.94 165 GLU A O 1
ATOM 1381 N N . LEU A 1 166 ? -6.376 -12.578 11.317 1.00 94.19 166 LEU A N 1
ATOM 1382 C CA . LEU A 1 166 ? -5.407 -11.728 12.019 1.00 94.19 166 LEU A CA 1
ATOM 1383 C C . LEU A 1 166 ? -5.205 -12.134 13.479 1.00 94.19 166 LEU A C 1
ATOM 1385 O O . LEU A 1 166 ? -4.178 -11.786 14.054 1.00 94.19 166 LEU A O 1
ATOM 1389 N N . GLU A 1 167 ? -6.118 -12.912 14.063 1.00 93.88 167 GLU A N 1
ATOM 1390 C CA . GLU A 1 167 ? -5.993 -13.486 15.414 1.00 93.88 167 GLU A CA 1
ATOM 1391 C C . GLU A 1 167 ? -4.695 -14.287 15.640 1.00 93.88 167 GLU A C 1
ATOM 1393 O O . GLU A 1 167 ? -4.273 -14.478 16.779 1.00 93.88 167 GLU A O 1
ATOM 1398 N N . LYS A 1 168 ? -4.021 -14.719 14.564 1.00 92.75 168 LYS A N 1
ATOM 1399 C CA . LYS A 1 168 ? -2.703 -15.378 14.610 1.00 92.75 168 LYS A CA 1
ATOM 1400 C C . LYS A 1 168 ? -1.542 -14.421 14.914 1.00 92.75 168 LYS A C 1
ATOM 1402 O O . LYS A 1 168 ? -0.457 -14.881 15.260 1.00 92.75 168 LYS A O 1
ATOM 1407 N N . VAL A 1 169 ? -1.737 -13.114 14.727 1.00 94.25 169 VAL A N 1
ATOM 1408 C CA . VAL A 1 169 ? -0.680 -12.085 14.783 1.00 94.25 169 VAL A CA 1
ATOM 1409 C C . VAL A 1 169 ? -1.045 -10.931 15.719 1.00 94.25 169 VAL A C 1
ATOM 1411 O O . VAL A 1 169 ? -0.154 -10.314 16.294 1.00 94.25 169 VAL A O 1
ATOM 1414 N N . ILE A 1 170 ? -2.336 -10.637 15.870 1.00 94.94 170 ILE A N 1
ATOM 1415 C CA . ILE A 1 170 ? -2.868 -9.488 16.603 1.00 94.94 170 ILE A CA 1
ATOM 1416 C C . ILE A 1 170 ? -3.947 -9.993 17.558 1.00 94.94 170 ILE A C 1
ATOM 1418 O O . ILE A 1 170 ? -4.908 -10.634 17.127 1.00 94.94 170 ILE A O 1
ATOM 1422 N N . CYS A 1 171 ? -3.818 -9.685 18.849 1.00 96.19 171 CYS A N 1
ATOM 1423 C CA . CYS A 1 171 ? -4.881 -9.969 19.812 1.00 96.19 171 CYS A CA 1
ATOM 1424 C C . CYS A 1 171 ? -5.954 -8.855 19.810 1.00 96.19 171 CYS A C 1
ATOM 1426 O O . CYS A 1 171 ? -5.698 -7.743 19.334 1.00 96.19 171 CYS A O 1
ATOM 1428 N N . PRO A 1 172 ? -7.167 -9.105 20.338 1.00 97.19 172 PRO A N 1
ATOM 1429 C CA . PRO A 1 172 ? -8.227 -8.092 20.398 1.00 97.19 172 PRO A CA 1
ATOM 1430 C C . PRO A 1 172 ? -7.802 -6.770 21.056 1.00 97.19 172 PRO A C 1
ATOM 1432 O O . PRO A 1 172 ? -8.194 -5.695 20.602 1.00 97.19 172 PRO A O 1
ATOM 1435 N N . GLU A 1 173 ? -6.973 -6.834 22.097 1.00 97.38 173 GLU A N 1
ATOM 1436 C CA . GLU A 1 173 ? -6.459 -5.671 22.825 1.00 97.38 173 GLU A CA 1
ATOM 1437 C C . GLU A 1 173 ? -5.491 -4.840 21.973 1.00 97.38 173 GLU A C 1
ATOM 1439 O O . GLU A 1 173 ? -5.521 -3.608 22.029 1.00 97.38 173 GLU A O 1
ATOM 1444 N N . ASP A 1 174 ? -4.662 -5.495 21.156 1.00 96.69 174 ASP A N 1
ATOM 1445 C CA . ASP A 1 174 ? -3.787 -4.822 20.197 1.00 96.69 174 ASP A CA 1
ATOM 1446 C C . ASP A 1 174 ? -4.619 -4.116 19.122 1.00 96.69 174 ASP A C 1
ATOM 1448 O O . ASP A 1 174 ? -4.399 -2.936 18.854 1.00 96.69 174 ASP A O 1
ATOM 1452 N N . PHE A 1 175 ? -5.640 -4.784 18.570 1.00 97.06 175 PHE A N 1
ATOM 1453 C CA . PHE A 1 175 ? -6.542 -4.175 17.588 1.00 97.06 175 PHE A CA 1
ATOM 1454 C C . PHE A 1 175 ? -7.258 -2.942 18.164 1.00 97.06 175 PHE A C 1
ATOM 1456 O O . PHE A 1 175 ? -7.341 -1.896 17.514 1.00 97.06 175 PHE A O 1
ATOM 1463 N N . LEU A 1 176 ? -7.728 -3.029 19.413 1.00 96.81 176 LEU A N 1
ATOM 1464 C CA . LEU A 1 176 ? -8.321 -1.899 20.126 1.00 96.81 176 LEU A CA 1
ATOM 1465 C C . LEU A 1 176 ? -7.314 -0.751 20.310 1.00 96.81 176 LEU A C 1
ATOM 1467 O O . LEU A 1 176 ? -7.658 0.412 20.085 1.00 96.81 176 LEU A O 1
ATOM 1471 N N . ARG A 1 177 ? -6.066 -1.068 20.686 1.00 96.06 177 ARG A N 1
ATOM 1472 C CA . ARG A 1 177 ? -4.976 -0.088 20.819 1.00 96.06 177 ARG A CA 1
ATOM 1473 C C . ARG A 1 177 ? -4.679 0.599 19.488 1.00 96.06 177 ARG A C 1
ATOM 1475 O O . ARG A 1 177 ? -4.485 1.816 19.482 1.00 96.06 177 ARG A O 1
ATOM 1482 N N . TYR A 1 178 ? -4.666 -0.145 18.383 1.00 96.06 178 TYR A N 1
ATOM 1483 C CA . TYR A 1 178 ? -4.396 0.403 17.056 1.00 96.06 178 TYR A CA 1
ATOM 1484 C C . TYR A 1 178 ? -5.424 1.440 16.642 1.00 96.06 178 TYR A C 1
ATOM 1486 O O . TYR A 1 178 ? -5.018 2.470 16.127 1.00 96.06 178 TYR A O 1
ATOM 1494 N N . GLY A 1 179 ? -6.704 1.246 16.964 1.00 95.00 179 GLY A N 1
ATOM 1495 C CA . GLY A 1 179 ? -7.773 2.217 16.706 1.00 95.00 179 GLY A CA 1
ATOM 1496 C C . GLY A 1 179 ? -7.786 3.458 17.614 1.00 95.00 179 GLY A C 1
ATOM 1497 O O . GLY A 1 179 ? -8.748 4.222 17.581 1.00 95.00 179 GLY A O 1
ATOM 1498 N N . ASN A 1 180 ? -6.784 3.681 18.474 1.00 92.25 180 ASN A N 1
ATOM 1499 C CA . ASN A 1 180 ? -6.814 4.794 19.425 1.00 92.25 180 ASN A CA 1
ATOM 1500 C C . ASN A 1 180 ? -6.523 6.151 18.750 1.00 92.25 180 ASN A C 1
ATOM 1502 O O . ASN A 1 180 ? -5.373 6.554 18.558 1.00 92.25 180 ASN A O 1
ATOM 1506 N N . ILE A 1 181 ? -7.584 6.919 18.494 1.00 87.50 181 ILE A N 1
ATOM 1507 C CA . ILE A 1 181 ? -7.517 8.231 17.830 1.00 87.50 181 ILE A CA 1
ATOM 1508 C C . ILE A 1 181 ? -6.660 9.249 18.588 1.00 87.50 181 ILE A C 1
ATOM 1510 O O . ILE A 1 181 ? -5.959 10.055 17.968 1.00 87.50 181 ILE A O 1
ATOM 1514 N N . GLN A 1 182 ? -6.670 9.225 19.925 1.00 85.00 182 GLN A N 1
ATOM 1515 C CA . GLN A 1 182 ? -5.844 10.147 20.711 1.00 85.00 182 GLN A CA 1
ATOM 1516 C C . GLN A 1 182 ? -4.357 9.833 20.557 1.00 85.00 182 GLN A C 1
ATOM 1518 O O . GLN A 1 182 ? -3.537 10.754 20.510 1.00 85.00 182 GLN A O 1
ATOM 1523 N N . ASN A 1 183 ? -4.010 8.55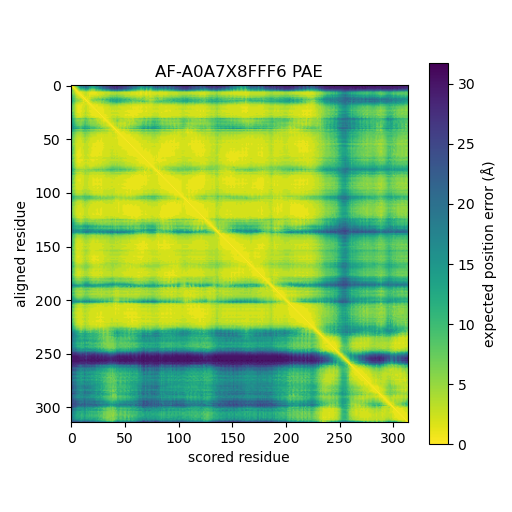3 20.409 1.00 85.81 183 ASN A N 1
ATOM 1524 C CA . ASN A 1 183 ? -2.644 8.139 20.126 1.00 85.81 183 ASN A CA 1
ATOM 1525 C C . ASN A 1 183 ? -2.170 8.693 18.773 1.00 85.81 183 ASN A C 1
ATOM 1527 O O . ASN A 1 183 ? -1.088 9.279 18.690 1.00 85.81 183 ASN A O 1
ATOM 1531 N N . TRP A 1 184 ? -3.005 8.613 17.731 1.00 83.56 184 TRP A N 1
ATOM 1532 C CA . TRP A 1 184 ? -2.700 9.203 16.422 1.00 83.56 184 TRP A CA 1
ATOM 1533 C C . TRP A 1 184 ? -2.532 10.719 16.495 1.00 83.56 184 TRP A C 1
ATOM 1535 O O . TRP A 1 184 ? -1.564 11.264 15.962 1.00 83.56 184 TRP A O 1
ATOM 1545 N N . LYS A 1 185 ? -3.439 11.403 17.198 1.00 75.12 185 LYS A N 1
ATOM 1546 C CA . LYS A 1 185 ? -3.445 12.864 17.291 1.00 75.12 185 LYS A CA 1
ATOM 1547 C C . LYS A 1 185 ? -2.235 13.407 18.056 1.00 75.12 185 LYS A C 1
ATOM 1549 O O . LYS A 1 185 ? -1.558 14.307 17.560 1.00 75.12 185 LYS A O 1
ATOM 1554 N N . ASN A 1 186 ? -1.965 12.859 19.241 1.00 73.50 186 ASN A N 1
ATOM 1555 C CA . ASN A 1 186 ? -1.098 13.509 20.226 1.00 73.50 186 ASN A CA 1
ATOM 1556 C C . ASN A 1 186 ? 0.257 12.809 20.388 1.00 73.50 186 ASN A C 1
ATOM 1558 O O . ASN A 1 186 ? 1.286 13.476 20.477 1.00 73.50 186 ASN A O 1
ATOM 1562 N N . ASN A 1 187 ? 0.277 11.476 20.395 1.00 68.56 187 ASN A N 1
ATOM 1563 C CA . ASN A 1 187 ? 1.475 10.720 20.773 1.00 68.56 187 ASN A CA 1
ATOM 1564 C C . ASN A 1 187 ? 2.341 10.379 19.564 1.00 68.56 187 ASN A C 1
ATOM 1566 O O . ASN A 1 187 ? 3.559 10.531 19.597 1.00 68.56 187 ASN A O 1
ATOM 1570 N N . SER A 1 188 ? 1.704 9.956 18.473 1.00 74.94 188 SER A N 1
ATOM 1571 C CA . SER A 1 188 ? 2.414 9.462 17.297 1.00 74.94 188 SER A CA 1
ATOM 1572 C C . SER A 1 188 ? 3.124 10.557 16.497 1.00 74.94 188 SER A C 1
ATOM 1574 O O . SER A 1 188 ? 4.016 10.260 15.704 1.00 74.94 188 SER A O 1
ATOM 1576 N N . LYS A 1 189 ? 2.702 11.821 16.670 1.00 83.81 189 LYS A N 1
ATOM 1577 C CA . LYS A 1 189 ? 3.138 12.978 15.869 1.00 83.81 189 LYS A CA 1
ATOM 1578 C C . LYS A 1 189 ? 3.029 12.745 14.355 1.00 83.81 189 LYS A C 1
ATOM 1580 O O . LYS A 1 189 ? 3.709 13.422 13.586 1.00 83.81 189 LYS A O 1
ATOM 1585 N N . LEU A 1 190 ? 2.131 11.852 13.923 1.00 87.56 190 LEU A N 1
ATOM 1586 C CA . LEU A 1 190 ? 1.854 11.544 12.516 1.00 87.56 190 LEU A CA 1
ATOM 1587 C C . LEU A 1 190 ? 1.637 12.821 11.692 1.00 87.56 190 LEU A C 1
ATOM 1589 O O . LEU A 1 190 ? 2.173 12.974 10.595 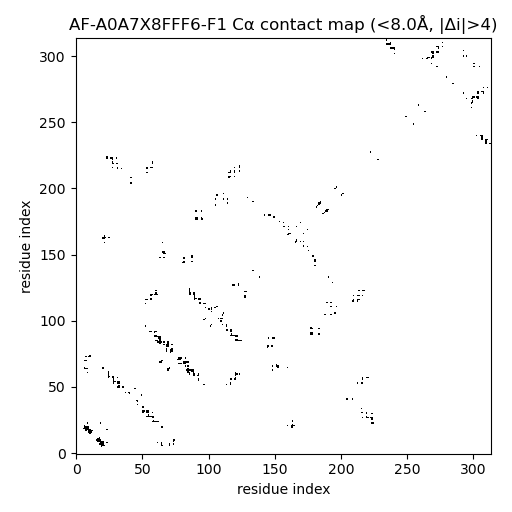1.00 87.56 190 LEU A O 1
ATOM 1593 N N . HIS A 1 191 ? 0.918 13.786 12.273 1.00 85.31 191 HIS A N 1
ATOM 1594 C CA . HIS A 1 191 ? 0.624 15.063 11.635 1.00 85.31 191 HIS A CA 1
ATOM 1595 C C . HIS A 1 191 ? 1.865 15.908 11.304 1.00 85.31 191 HIS A C 1
ATOM 1597 O O . HIS A 1 191 ? 1.799 16.737 10.405 1.00 85.31 191 HIS A O 1
ATOM 1603 N N . LEU A 1 192 ? 3.006 15.683 11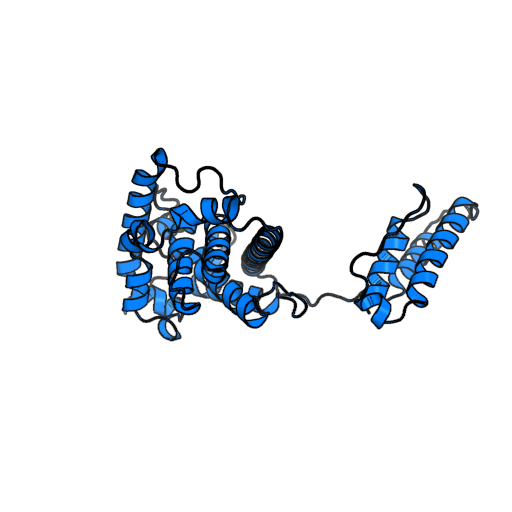.962 1.00 89.00 192 LEU A N 1
ATOM 1604 C CA . LEU A 1 192 ? 4.264 16.400 11.715 1.00 89.00 192 LEU A CA 1
ATOM 1605 C C . LEU A 1 192 ? 5.180 15.686 10.715 1.00 89.00 192 LEU A C 1
ATOM 1607 O O . LEU A 1 192 ? 6.163 16.275 10.265 1.00 89.00 192 LEU A O 1
ATOM 1611 N N . MET A 1 193 ? 4.885 14.435 10.351 1.00 90.50 193 MET A N 1
ATOM 1612 C CA . MET A 1 193 ? 5.811 13.611 9.575 1.00 90.50 193 MET A CA 1
ATOM 1613 C C . MET A 1 193 ? 6.065 14.169 8.170 1.00 90.50 193 MET A C 1
ATOM 1615 O O . MET A 1 193 ? 7.211 14.247 7.734 1.00 90.50 193 MET A O 1
ATOM 1619 N N . HIS A 1 194 ? 5.022 14.658 7.494 1.00 88.44 194 HIS A N 1
ATOM 1620 C CA . HIS A 1 194 ? 5.173 15.303 6.187 1.00 88.44 194 HIS A CA 1
ATOM 1621 C C . HIS A 1 194 ? 6.146 16.498 6.242 1.00 88.44 194 HIS A C 1
ATOM 1623 O O . HIS A 1 194 ? 7.003 16.643 5.372 1.00 88.44 194 HIS A O 1
ATOM 1629 N N . GLN A 1 195 ? 6.080 17.316 7.300 1.00 88.56 195 GLN A N 1
ATOM 1630 C CA . GLN A 1 195 ? 6.998 18.443 7.496 1.00 88.56 195 GLN A CA 1
ATOM 1631 C C . GLN A 1 195 ? 8.410 17.960 7.812 1.00 88.56 195 GLN A C 1
ATOM 1633 O O . GLN A 1 195 ? 9.381 18.530 7.316 1.00 88.56 195 GLN A O 1
ATOM 1638 N N . TYR A 1 196 ? 8.542 16.912 8.627 1.00 90.06 196 TYR A N 1
ATOM 1639 C CA . TYR A 1 196 ? 9.835 16.329 8.967 1.00 90.06 196 TYR A CA 1
ATOM 1640 C C . TYR A 1 196 ? 10.559 15.795 7.724 1.00 90.06 196 TYR A C 1
ATOM 1642 O O . TYR A 1 196 ? 11.721 16.147 7.514 1.00 90.06 196 TYR A O 1
ATOM 1650 N N . ILE A 1 197 ? 9.861 15.062 6.850 1.00 89.19 197 ILE A N 1
ATOM 1651 C CA . ILE A 1 197 ? 10.421 14.561 5.585 1.00 89.19 197 ILE A CA 1
ATOM 1652 C C . ILE A 1 197 ? 10.888 15.727 4.706 1.00 89.19 197 ILE A C 1
ATOM 1654 O O . ILE A 1 197 ? 12.051 15.778 4.307 1.00 89.19 197 ILE A O 1
ATOM 1658 N N . LEU A 1 198 ? 10.018 16.715 4.472 1.00 87.00 198 LEU A N 1
ATOM 1659 C CA . LEU A 1 198 ? 10.311 17.842 3.578 1.00 87.00 198 LEU A CA 1
ATOM 1660 C C . LEU A 1 198 ? 11.406 18.785 4.107 1.00 87.00 198 LEU A C 1
ATOM 1662 O O . LEU A 1 198 ? 12.106 19.424 3.318 1.00 87.00 198 LEU A O 1
ATOM 1666 N N . SER A 1 199 ? 11.561 18.904 5.429 1.00 87.75 199 SER A N 1
ATOM 1667 C CA . SER A 1 199 ? 12.497 19.859 6.041 1.00 87.75 199 SER A CA 1
ATOM 1668 C C . SER A 1 199 ? 13.816 19.246 6.509 1.00 87.75 199 SER A C 1
ATOM 1670 O O . SER A 1 199 ? 14.837 19.933 6.458 1.00 87.75 199 SER A O 1
ATOM 1672 N N . ARG A 1 200 ? 13.819 17.991 6.979 1.00 88.12 200 ARG A N 1
ATOM 1673 C CA . ARG A 1 200 ? 14.974 17.363 7.648 1.00 88.12 200 ARG A CA 1
ATOM 1674 C C . ARG A 1 200 ? 15.506 16.118 6.949 1.00 88.12 200 ARG A C 1
ATOM 1676 O O . ARG A 1 200 ? 16.686 15.840 7.112 1.00 88.12 200 ARG A O 1
ATOM 1683 N N . LEU A 1 201 ? 14.686 15.407 6.175 1.00 85.69 201 LEU A N 1
ATOM 1684 C CA . LEU A 1 201 ? 15.085 14.181 5.472 1.00 85.69 201 LEU A CA 1
ATOM 1685 C C . LEU A 1 201 ? 15.007 14.337 3.952 1.00 85.69 201 LEU A C 1
ATOM 1687 O O . LEU A 1 201 ? 14.542 13.446 3.247 1.00 85.69 201 LEU A O 1
ATOM 1691 N N . LYS A 1 202 ? 15.459 15.481 3.431 1.00 79.12 202 LYS A N 1
ATOM 1692 C CA . LYS A 1 202 ? 15.486 15.729 1.986 1.00 79.12 202 LYS A CA 1
ATOM 1693 C C . LYS A 1 202 ? 16.337 14.661 1.296 1.00 79.12 202 LYS A C 1
ATOM 1695 O O . LYS A 1 202 ? 17.545 14.614 1.499 1.00 79.12 202 LYS A O 1
ATOM 1700 N N . GLY A 1 203 ? 15.699 13.824 0.486 1.00 85.00 203 GLY A N 1
ATOM 1701 C CA . GLY A 1 203 ? 16.363 12.767 -0.263 1.00 85.00 203 GLY A CA 1
ATOM 1702 C C . GLY A 1 203 ? 15.411 12.105 -1.251 1.00 85.00 203 GLY A C 1
ATOM 1703 O O . GLY A 1 203 ? 14.274 11.781 -0.907 1.00 85.00 203 GLY A O 1
ATOM 1704 N N . GLU A 1 204 ? 15.888 11.891 -2.474 1.00 89.88 204 GLU A N 1
ATOM 1705 C CA . GLU A 1 204 ? 15.154 11.219 -3.555 1.00 89.88 204 GLU A CA 1
ATOM 1706 C C . GLU A 1 204 ? 14.755 9.779 -3.212 1.00 89.88 204 GLU A C 1
ATOM 1708 O O . GLU A 1 204 ? 13.711 9.311 -3.658 1.00 89.88 204 GLU A O 1
ATOM 1713 N N . LYS A 1 205 ? 15.515 9.110 -2.331 1.00 92.00 205 LYS A N 1
ATOM 1714 C CA . LYS A 1 205 ? 15.185 7.788 -1.776 1.00 92.00 205 LYS A CA 1
ATOM 1715 C C . LYS A 1 205 ? 13.727 7.706 -1.316 1.00 92.00 205 LYS A C 1
ATOM 1717 O O . LYS A 1 205 ? 13.037 6.761 -1.674 1.00 92.00 205 LYS A O 1
ATOM 1722 N N . TRP A 1 206 ? 13.238 8.682 -0.549 1.00 93.38 206 TRP A N 1
ATOM 1723 C CA . TRP A 1 206 ? 11.871 8.640 -0.012 1.00 93.38 206 TRP A CA 1
ATOM 1724 C C . TRP A 1 206 ? 10.810 8.756 -1.098 1.00 93.38 206 TRP A C 1
ATOM 1726 O O . TRP A 1 206 ? 9.756 8.135 -0.992 1.00 93.38 206 TRP A O 1
ATOM 1736 N N . PHE A 1 207 ? 11.101 9.520 -2.150 1.00 93.00 207 PHE A N 1
ATOM 1737 C CA . PHE A 1 207 ? 10.242 9.602 -3.321 1.00 93.00 207 PHE A CA 1
ATOM 1738 C C . PHE A 1 207 ? 10.186 8.254 -4.047 1.00 93.00 207 PHE A C 1
ATOM 1740 O O . PHE A 1 207 ? 9.094 7.750 -4.294 1.00 93.00 207 PHE A O 1
ATOM 1747 N N . PHE A 1 208 ? 11.339 7.634 -4.322 1.00 94.19 208 PHE A N 1
ATOM 1748 C CA . PHE A 1 208 ? 11.382 6.335 -4.998 1.00 94.19 208 PHE A CA 1
ATOM 1749 C C . PHE A 1 208 ? 10.733 5.221 -4.175 1.00 94.19 208 PHE A C 1
ATOM 1751 O O . PHE A 1 208 ? 9.967 4.446 -4.738 1.00 94.19 208 PHE A O 1
ATOM 1758 N N . ILE A 1 209 ? 10.952 5.182 -2.855 1.00 95.44 209 ILE A N 1
ATOM 1759 C CA . ILE A 1 209 ? 10.259 4.242 -1.964 1.00 95.44 209 ILE A CA 1
ATOM 1760 C C . ILE A 1 209 ? 8.746 4.470 -2.033 1.00 95.44 209 ILE A C 1
ATOM 1762 O O . ILE A 1 209 ? 8.006 3.517 -2.241 1.00 95.44 209 ILE A O 1
ATOM 1766 N N . LEU A 1 210 ? 8.274 5.714 -1.895 1.00 95.94 210 LEU A N 1
ATOM 1767 C CA . LEU A 1 210 ? 6.841 6.019 -1.916 1.00 95.94 210 LEU A CA 1
ATOM 1768 C C . LEU A 1 210 ? 6.182 5.581 -3.228 1.00 95.94 210 LEU A C 1
ATOM 1770 O O . LEU A 1 210 ? 5.150 4.920 -3.198 1.00 95.94 210 LEU A O 1
ATOM 1774 N N . ILE A 1 211 ? 6.768 5.943 -4.371 1.00 95.88 211 ILE A N 1
ATOM 1775 C CA . ILE A 1 211 ? 6.219 5.584 -5.683 1.00 95.88 211 ILE A CA 1
ATOM 1776 C C . ILE A 1 211 ? 6.265 4.073 -5.898 1.00 95.88 211 ILE A C 1
ATOM 1778 O O . ILE A 1 211 ? 5.302 3.509 -6.412 1.00 95.88 211 ILE A O 1
ATOM 1782 N N . TYR A 1 212 ? 7.341 3.414 -5.467 1.00 95.31 212 TYR A N 1
ATOM 1783 C CA . TYR A 1 212 ? 7.463 1.967 -5.565 1.00 95.31 212 TYR A CA 1
ATOM 1784 C C . TYR A 1 212 ? 6.381 1.251 -4.743 1.00 95.31 212 TYR A C 1
ATOM 1786 O O . TYR A 1 212 ? 5.597 0.490 -5.308 1.00 95.31 212 TYR A O 1
ATOM 1794 N N . LEU A 1 213 ? 6.257 1.564 -3.447 1.00 96.31 213 LEU A N 1
ATOM 1795 C CA . LEU A 1 213 ? 5.226 0.998 -2.567 1.00 96.31 213 LEU A CA 1
ATOM 1796 C C . LEU A 1 213 ? 3.813 1.266 -3.099 1.00 96.31 213 LEU A C 1
ATOM 1798 O O . LEU A 1 213 ? 2.990 0.358 -3.167 1.00 96.31 213 LEU A O 1
ATOM 1802 N N . PHE A 1 214 ? 3.544 2.496 -3.540 1.00 97.38 214 PHE A N 1
ATOM 1803 C CA . PHE A 1 214 ? 2.243 2.854 -4.094 1.00 97.38 214 PHE A CA 1
ATOM 1804 C C . PHE A 1 214 ? 1.928 2.069 -5.370 1.00 97.38 214 PHE A C 1
ATOM 1806 O O . PHE A 1 214 ? 0.804 1.608 -5.541 1.00 97.38 214 PHE A O 1
ATOM 1813 N N . SER A 1 215 ? 2.915 1.880 -6.252 1.00 95.31 215 SER A N 1
ATOM 1814 C CA . SER A 1 215 ? 2.730 1.098 -7.476 1.00 95.31 215 SER A CA 1
ATOM 1815 C C . SER A 1 215 ? 2.411 -0.368 -7.188 1.00 95.31 215 SER A C 1
ATOM 1817 O O . SER A 1 215 ? 1.521 -0.913 -7.836 1.00 95.31 215 SER A O 1
ATOM 1819 N N . LEU A 1 216 ? 3.064 -0.969 -6.186 1.00 94.81 216 LEU A N 1
ATOM 1820 C CA . LEU A 1 216 ? 2.802 -2.347 -5.774 1.00 94.81 216 LEU A CA 1
ATOM 1821 C C . LEU A 1 216 ? 1.376 -2.519 -5.253 1.00 94.81 216 LEU A C 1
ATOM 1823 O O . LEU A 1 216 ? 0.682 -3.410 -5.728 1.00 94.81 216 LEU A O 1
ATOM 1827 N N . LEU A 1 217 ? 0.930 -1.640 -4.348 1.00 97.25 217 LEU A N 1
ATOM 1828 C CA . LEU A 1 217 ? -0.421 -1.708 -3.786 1.00 97.25 217 LEU A CA 1
ATOM 1829 C C . LEU A 1 217 ? -1.490 -1.596 -4.879 1.00 97.25 217 LEU A C 1
ATOM 1831 O O . LEU A 1 217 ? -2.442 -2.368 -4.913 1.00 97.25 217 LEU A O 1
ATOM 1835 N N . ILE A 1 218 ? -1.338 -0.625 -5.785 1.00 95.38 218 ILE A N 1
ATOM 1836 C CA . ILE A 1 218 ? -2.309 -0.391 -6.860 1.00 95.38 218 ILE A CA 1
ATOM 1837 C C . ILE A 1 218 ? -2.329 -1.549 -7.858 1.00 95.38 218 ILE A C 1
ATOM 1839 O O . ILE A 1 218 ? -3.400 -1.891 -8.359 1.00 95.38 218 ILE A O 1
ATOM 1843 N N . ASP A 1 219 ? -1.168 -2.121 -8.183 1.00 93.62 219 ASP A N 1
ATOM 1844 C CA . ASP A 1 219 ? -1.089 -3.294 -9.051 1.00 93.62 219 ASP A CA 1
ATOM 1845 C C . ASP A 1 219 ? -1.758 -4.500 -8.383 1.00 93.62 219 ASP A C 1
ATOM 1847 O O . ASP A 1 219 ? -2.686 -5.069 -8.951 1.00 93.62 219 ASP A O 1
ATOM 1851 N N . ALA A 1 220 ? -1.382 -4.819 -7.143 1.00 94.38 220 ALA A N 1
ATOM 1852 C CA . ALA A 1 220 ? -1.931 -5.940 -6.389 1.00 94.38 220 ALA A CA 1
ATOM 1853 C C . ALA A 1 220 ? -3.455 -5.841 -6.206 1.00 94.38 220 ALA A C 1
ATOM 1855 O O . ALA A 1 220 ? -4.169 -6.794 -6.522 1.00 94.38 220 ALA A O 1
ATOM 1856 N N . ASP A 1 221 ? -3.966 -4.680 -5.778 1.00 95.44 221 ASP A N 1
ATOM 1857 C CA . ASP A 1 221 ? -5.404 -4.459 -5.574 1.00 95.44 221 ASP A CA 1
ATOM 1858 C C . ASP A 1 221 ? -6.186 -4.626 -6.882 1.00 95.44 221 ASP A C 1
ATOM 1860 O O . ASP A 1 221 ? -7.236 -5.270 -6.912 1.00 95.44 221 ASP A O 1
ATOM 1864 N N . LYS A 1 222 ? -5.650 -4.121 -8.002 1.00 92.69 222 LYS A N 1
ATOM 1865 C CA . LYS A 1 222 ? -6.277 -4.267 -9.324 1.00 92.69 222 LYS A CA 1
ATOM 1866 C C . LYS A 1 222 ? -6.213 -5.689 -9.859 1.00 92.69 222 LYS A C 1
ATOM 1868 O O . LYS A 1 222 ? -7.177 -6.123 -10.489 1.00 92.69 222 LYS A O 1
ATOM 1873 N N . MET A 1 223 ? -5.105 -6.391 -9.652 1.00 91.31 223 MET A N 1
ATOM 1874 C CA . MET A 1 223 ? -4.911 -7.741 -10.172 1.00 91.31 223 MET A CA 1
ATOM 1875 C C . MET A 1 223 ? -5.762 -8.764 -9.420 1.00 91.31 223 MET A C 1
ATOM 1877 O O . MET A 1 223 ? -6.456 -9.546 -10.074 1.00 91.31 223 MET A O 1
ATOM 1881 N N . ASP A 1 224 ? -5.802 -8.697 -8.082 1.00 92.31 224 ASP A N 1
ATOM 1882 C CA . ASP A 1 224 ? -6.765 -9.466 -7.278 1.00 92.31 224 ASP A CA 1
ATOM 1883 C C . ASP A 1 224 ? -8.189 -9.075 -7.682 1.00 92.31 224 ASP A C 1
ATOM 1885 O O . ASP A 1 224 ? -9.037 -9.918 -7.986 1.00 92.31 224 ASP A O 1
ATOM 1889 N N . SER A 1 225 ? -8.427 -7.770 -7.842 1.00 87.94 225 SER A N 1
ATOM 1890 C CA . SER A 1 225 ? -9.725 -7.292 -8.278 1.00 87.94 225 SER A CA 1
ATOM 1891 C C . SER A 1 225 ? -10.170 -7.890 -9.624 1.00 87.94 225 SER A C 1
ATOM 1893 O O . SER A 1 225 ? -11.337 -8.231 -9.831 1.00 87.94 225 SER A O 1
ATOM 1895 N N . ALA A 1 226 ? -9.263 -8.027 -10.573 1.00 87.00 226 ALA A N 1
ATOM 1896 C CA . ALA A 1 226 ? -9.577 -8.586 -11.877 1.00 87.00 226 ALA A CA 1
ATOM 1897 C C . ALA A 1 226 ? -9.632 -10.129 -11.881 1.00 87.00 226 ALA A C 1
ATOM 1899 O O . ALA A 1 226 ? -9.864 -10.707 -12.941 1.00 87.00 226 ALA A O 1
ATOM 1900 N N . GLU A 1 227 ? -9.418 -10.788 -10.731 1.00 84.88 227 GLU A N 1
ATOM 1901 C CA . GLU A 1 227 ? -9.257 -12.245 -10.594 1.00 84.88 227 GLU A CA 1
ATOM 1902 C C . GLU A 1 227 ? -8.200 -12.803 -11.565 1.00 84.88 227 GLU A C 1
ATOM 1904 O O . GLU A 1 227 ? -8.257 -13.951 -12.022 1.00 84.88 227 GLU A O 1
ATOM 1909 N N . LEU A 1 228 ? -7.218 -11.966 -11.913 1.00 82.69 228 LEU A N 1
ATOM 1910 C CA . LEU A 1 228 ? -6.170 -12.327 -12.849 1.00 82.69 228 LEU A CA 1
ATOM 1911 C C . LEU A 1 228 ? -5.141 -13.176 -12.129 1.00 82.69 228 LEU A C 1
ATOM 1913 O O . LEU A 1 228 ? -4.741 -12.891 -11.007 1.00 82.69 228 LEU A O 1
ATOM 1917 N N . LYS A 1 229 ? -4.667 -14.225 -12.796 1.00 76.50 229 LYS A N 1
ATOM 1918 C CA . LYS A 1 229 ? -3.523 -14.983 -12.296 1.00 76.50 229 LYS A CA 1
ATOM 1919 C C . LYS A 1 229 ? -2.250 -14.254 -12.666 1.00 76.50 229 LYS A C 1
ATOM 1921 O O . LYS A 1 229 ? -2.121 -13.735 -13.774 1.00 76.50 229 LYS A O 1
ATOM 1926 N N . LYS A 1 230 ? -1.284 -14.279 -11.755 1.00 70.56 230 LYS A N 1
ATOM 1927 C CA . LYS A 1 230 ? 0.045 -13.765 -12.037 1.00 70.56 230 LYS A CA 1
ATOM 1928 C C . LYS A 1 230 ? 0.682 -14.608 -13.135 1.00 70.56 230 LYS A C 1
ATOM 1930 O O . LYS A 1 230 ? 0.971 -15.790 -12.937 1.00 70.56 230 LYS A O 1
ATOM 1935 N N . GLU A 1 231 ? 0.880 -14.014 -14.304 1.00 75.31 231 GLU A N 1
ATOM 1936 C CA . GLU A 1 231 ? 1.672 -14.644 -15.351 1.00 75.31 231 GLU A CA 1
ATOM 1937 C C . GLU A 1 231 ? 3.157 -14.440 -15.058 1.00 75.31 231 GLU A C 1
ATOM 1939 O O . GLU A 1 231 ? 3.590 -13.365 -14.639 1.00 75.31 231 GLU A O 1
ATOM 1944 N N . LYS A 1 232 ? 3.961 -15.482 -15.290 1.00 70.50 232 LYS A N 1
ATOM 1945 C CA . LYS A 1 232 ? 5.415 -15.324 -15.268 1.00 70.50 232 LYS A CA 1
ATOM 1946 C C . LYS A 1 232 ? 5.817 -14.362 -16.380 1.00 70.50 232 LYS A C 1
ATOM 1948 O O . LYS A 1 232 ? 5.330 -14.488 -17.507 1.00 70.50 232 LYS A O 1
ATOM 1953 N N . ILE A 1 233 ? 6.743 -13.456 -16.070 1.00 73.81 233 ILE A N 1
ATOM 1954 C CA . ILE A 1 233 ? 7.371 -12.602 -17.078 1.00 73.81 233 ILE A CA 1
ATOM 1955 C C . ILE A 1 233 ? 7.936 -13.514 -18.165 1.00 73.81 233 ILE A C 1
ATOM 1957 O O . ILE A 1 233 ? 8.753 -14.399 -17.898 1.00 73.81 233 ILE A O 1
ATOM 1961 N N . ARG A 1 234 ? 7.463 -13.326 -19.396 1.00 79.88 234 ARG A N 1
ATOM 1962 C CA . ARG A 1 234 ? 7.954 -14.082 -20.544 1.00 79.88 234 ARG A CA 1
ATOM 1963 C C . ARG A 1 234 ? 9.223 -13.407 -21.033 1.00 79.88 234 ARG A C 1
ATOM 1965 O O . ARG A 1 234 ? 9.172 -12.281 -21.523 1.00 79.88 234 ARG A O 1
ATOM 1972 N N . LEU A 1 235 ? 10.352 -14.094 -20.884 1.00 83.94 235 LEU A N 1
ATOM 1973 C CA . LEU A 1 235 ? 11.604 -13.650 -21.485 1.00 83.94 235 LEU A CA 1
ATOM 1974 C C . LEU A 1 235 ? 11.447 -13.674 -23.005 1.00 83.94 235 LEU A C 1
ATOM 1976 O O . LEU A 1 235 ? 10.974 -14.664 -23.573 1.00 83.94 235 LEU A O 1
ATOM 1980 N N . LEU A 1 236 ? 11.830 -12.584 -23.662 1.00 88.12 236 LEU A N 1
ATOM 1981 C CA . LEU A 1 236 ? 11.852 -12.552 -25.117 1.00 88.12 236 LEU A CA 1
ATOM 1982 C C . LEU A 1 236 ? 13.106 -13.275 -25.604 1.00 88.12 236 LEU A C 1
ATOM 1984 O O . LEU A 1 236 ? 14.163 -13.203 -24.980 1.00 88.12 236 LEU A O 1
ATOM 1988 N N . LYS A 1 237 ? 13.005 -13.994 -26.726 1.00 90.00 237 LYS A N 1
ATOM 1989 C CA . LYS A 1 237 ? 14.188 -14.591 -27.360 1.00 90.00 237 LYS A CA 1
ATOM 1990 C C . LYS A 1 237 ? 15.156 -13.476 -27.751 1.00 90.00 237 LYS A C 1
ATOM 1992 O O . LYS A 1 237 ? 14.706 -12.450 -28.253 1.00 90.00 237 LYS A O 1
ATOM 1997 N N . ARG A 1 238 ? 16.469 -13.710 -27.620 1.00 87.12 238 ARG A N 1
ATOM 1998 C CA . ARG A 1 238 ? 17.503 -12.755 -28.069 1.00 87.12 238 ARG A CA 1
ATOM 1999 C C . ARG A 1 238 ? 17.324 -12.326 -29.535 1.00 87.12 238 ARG A C 1
ATOM 2001 O O . ARG A 1 238 ? 17.675 -11.204 -29.861 1.00 87.12 238 ARG A O 1
ATOM 2008 N N . THR A 1 239 ? 16.723 -13.183 -30.367 1.00 89.00 239 THR A N 1
ATOM 2009 C CA . THR A 1 239 ? 16.441 -12.945 -31.793 1.00 89.00 239 THR A CA 1
ATOM 2010 C C . THR A 1 239 ? 15.091 -12.284 -32.085 1.00 89.00 239 THR A C 1
ATOM 2012 O O . THR A 1 239 ? 14.731 -12.125 -33.245 1.00 89.00 239 THR A O 1
ATOM 2015 N N . ALA A 1 240 ? 14.289 -11.929 -31.074 1.00 91.25 240 ALA A N 1
ATOM 2016 C CA . ALA A 1 240 ? 12.899 -11.516 -31.296 1.00 91.25 240 ALA A CA 1
ATOM 2017 C C . ALA A 1 240 ? 12.769 -10.294 -32.226 1.00 91.25 240 ALA A C 1
ATOM 2019 O O . ALA A 1 240 ? 11.788 -10.181 -32.960 1.00 91.25 240 ALA A O 1
ATOM 2020 N N . VAL A 1 241 ? 13.757 -9.392 -32.215 1.00 89.75 241 VAL A N 1
ATOM 2021 C CA . VAL A 1 241 ? 13.784 -8.233 -33.117 1.00 89.75 241 VAL A CA 1
ATOM 2022 C C . VAL A 1 241 ? 14.203 -8.639 -34.534 1.00 89.75 241 VAL A C 1
ATOM 2024 O O . VAL A 1 241 ? 13.577 -8.172 -35.484 1.00 89.75 241 VAL A O 1
ATOM 2027 N N . GLU A 1 242 ? 15.197 -9.520 -34.705 1.00 87.75 242 GLU A N 1
ATOM 2028 C CA . GLU A 1 242 ? 15.544 -10.107 -36.011 1.00 87.75 242 GLU A CA 1
ATOM 2029 C C . GLU A 1 242 ? 14.350 -10.815 -36.640 1.00 87.75 242 GLU A C 1
ATOM 2031 O O . GLU A 1 242 ? 14.037 -10.563 -37.802 1.00 87.75 242 GLU A O 1
ATOM 2036 N N . ASP A 1 243 ? 13.692 -11.678 -35.867 1.00 89.69 243 ASP A N 1
ATOM 2037 C CA . ASP A 1 243 ? 12.576 -12.505 -36.320 1.00 89.69 243 ASP A CA 1
ATOM 2038 C C . ASP A 1 243 ? 11.431 -11.602 -36.810 1.00 89.69 243 ASP A C 1
ATOM 2040 O O . ASP A 1 243 ? 10.929 -11.771 -37.922 1.00 89.69 243 ASP A O 1
ATOM 2044 N N . TYR A 1 244 ? 11.102 -10.559 -36.036 1.00 89.44 244 TYR A N 1
ATOM 2045 C CA . TYR A 1 244 ? 10.120 -9.545 -36.425 1.00 89.44 244 TYR A CA 1
ATOM 2046 C C . TYR A 1 244 ? 10.519 -8.796 -37.706 1.00 89.44 244 TYR A C 1
ATOM 2048 O O . TYR A 1 244 ? 9.694 -8.613 -38.602 1.00 89.44 244 TYR A O 1
ATOM 2056 N N . LEU A 1 245 ? 11.781 -8.364 -37.825 1.00 85.38 245 LEU A N 1
ATOM 2057 C CA . LEU A 1 245 ? 12.277 -7.666 -39.017 1.00 85.38 245 LEU A CA 1
ATOM 2058 C C . LEU A 1 245 ? 12.219 -8.551 -40.270 1.00 85.38 245 LEU A C 1
ATOM 2060 O O . LEU A 1 245 ? 11.887 -8.064 -41.353 1.00 85.38 245 LEU A O 1
ATOM 2064 N N . GLN A 1 246 ? 12.523 -9.841 -40.140 1.00 84.19 246 GLN A N 1
ATOM 2065 C CA . GLN A 1 246 ? 12.415 -10.799 -41.237 1.00 84.19 246 GLN A CA 1
ATOM 2066 C C . GLN A 1 246 ? 10.957 -11.010 -41.649 1.00 84.19 246 GLN A C 1
ATOM 2068 O O . GLN A 1 246 ? 10.659 -10.992 -42.844 1.00 84.19 246 GLN A O 1
ATOM 2073 N N . GLU A 1 247 ? 10.041 -11.142 -40.689 1.00 85.06 247 GLU A N 1
ATOM 2074 C CA . GLU A 1 247 ? 8.609 -11.328 -40.942 1.00 85.06 247 GLU A CA 1
ATOM 2075 C C . GLU A 1 247 ? 8.005 -10.142 -41.708 1.00 85.06 247 GLU A C 1
ATOM 2077 O O . GLU A 1 247 ? 7.380 -10.328 -42.753 1.00 85.06 247 GLU A O 1
ATOM 2082 N N . ILE A 1 248 ? 8.263 -8.903 -41.274 1.00 81.75 248 ILE A N 1
ATOM 2083 C CA . ILE A 1 248 ? 7.742 -7.714 -41.974 1.00 81.75 248 ILE A CA 1
ATOM 2084 C C . ILE A 1 248 ? 8.365 -7.523 -43.365 1.00 81.75 248 ILE A C 1
ATOM 2086 O O . ILE A 1 248 ? 7.740 -6.936 -44.249 1.00 81.75 248 ILE A O 1
ATOM 2090 N N . THR A 1 249 ? 9.590 -8.017 -43.573 1.00 72.44 249 THR A N 1
ATOM 2091 C CA . THR A 1 249 ? 10.290 -7.923 -44.863 1.00 72.44 249 THR A CA 1
ATOM 2092 C C . THR A 1 249 ? 9.803 -8.992 -45.843 1.00 72.44 249 THR A C 1
ATOM 2094 O O . THR A 1 249 ? 9.711 -8.730 -47.039 1.00 72.44 249 THR A O 1
ATOM 2097 N N . THR A 1 250 ? 9.454 -10.183 -45.348 1.00 65.69 250 THR A N 1
ATOM 2098 C CA . THR A 1 250 ? 8.996 -11.324 -46.160 1.00 65.69 250 THR A CA 1
ATOM 2099 C C . THR A 1 250 ? 7.485 -11.323 -46.416 1.00 65.69 250 THR A C 1
ATOM 2101 O O . THR A 1 250 ? 7.059 -11.740 -47.490 1.00 65.69 250 THR A O 1
ATOM 2104 N N . GLY A 1 251 ? 6.669 -10.823 -45.479 1.00 57.59 251 GLY A N 1
ATOM 2105 C CA . GLY A 1 251 ? 5.204 -10.740 -45.594 1.00 57.59 251 GLY A CA 1
ATOM 2106 C C . GLY A 1 251 ? 4.677 -9.507 -46.342 1.00 57.59 251 GLY A C 1
ATOM 2107 O O . GLY A 1 251 ? 3.489 -9.423 -46.655 1.00 57.59 251 GLY A O 1
ATOM 2108 N N . SER A 1 252 ? 5.545 -8.545 -46.654 1.00 54.75 252 SER A N 1
ATOM 2109 C CA . SER A 1 252 ? 5.212 -7.381 -47.473 1.00 54.75 252 SER A CA 1
ATOM 2110 C C . SER A 1 252 ? 5.163 -7.765 -48.957 1.00 54.75 252 SER A C 1
ATOM 2112 O O . SER A 1 252 ? 6.187 -8.046 -49.578 1.00 54.75 252 SER A O 1
ATOM 2114 N N . LEU A 1 253 ? 3.974 -7.694 -49.568 1.00 48.25 253 LEU A N 1
ATOM 2115 C CA . LEU A 1 253 ? 3.762 -7.774 -51.027 1.00 48.25 253 LEU A CA 1
ATOM 2116 C C . LEU A 1 253 ? 4.535 -6.693 -51.824 1.00 48.25 253 LEU A C 1
ATOM 2118 O O . LEU A 1 253 ? 4.517 -6.702 -53.052 1.00 48.25 253 LEU A O 1
ATOM 2122 N N . GLU A 1 254 ? 5.244 -5.780 -51.148 1.00 48.31 254 GLU A N 1
ATOM 2123 C CA . GLU A 1 254 ? 6.185 -4.821 -51.732 1.00 48.31 254 GLU A CA 1
ATOM 2124 C C . GLU A 1 254 ? 7.658 -5.277 -51.638 1.00 48.31 254 GLU A C 1
ATOM 2126 O O . GLU A 1 254 ? 8.558 -4.435 -51.614 1.00 48.31 254 GLU A O 1
ATOM 2131 N N . ALA A 1 255 ? 7.940 -6.586 -51.623 1.00 46.44 255 ALA A N 1
ATOM 2132 C CA . ALA A 1 255 ? 9.295 -7.168 -51.627 1.00 46.44 255 ALA A CA 1
ATOM 2133 C C . ALA A 1 255 ? 10.206 -6.718 -52.804 1.00 46.44 255 ALA A C 1
ATOM 2135 O O . ALA A 1 255 ? 11.375 -7.090 -52.880 1.00 46.44 255 ALA A O 1
ATOM 2136 N N . THR A 1 256 ? 9.706 -5.879 -53.715 1.00 46.06 256 THR A N 1
ATOM 2137 C CA . THR A 1 256 ? 10.462 -5.193 -54.775 1.00 46.06 256 THR A CA 1
ATOM 2138 C C . THR A 1 256 ? 10.823 -3.730 -54.477 1.00 46.06 256 THR A C 1
ATOM 2140 O O . THR A 1 256 ? 11.414 -3.068 -55.335 1.00 46.06 256 THR A O 1
ATOM 2143 N N . LYS A 1 257 ? 10.539 -3.178 -53.289 1.00 49.94 257 LYS A N 1
ATOM 2144 C CA . LYS A 1 257 ? 11.114 -1.880 -52.896 1.00 49.94 257 LYS A CA 1
ATOM 2145 C C . LYS A 1 257 ? 12.550 -2.091 -52.430 1.00 49.94 257 LYS A C 1
ATOM 2147 O O . LYS A 1 257 ? 12.787 -2.495 -51.301 1.00 49.94 257 LYS A O 1
ATOM 2152 N N . LYS A 1 258 ? 13.483 -1.816 -53.354 1.00 49.09 258 LYS A N 1
ATOM 2153 C CA . LYS A 1 258 ? 14.931 -1.632 -53.159 1.00 49.09 258 LYS A CA 1
ATOM 2154 C C . LYS A 1 258 ? 15.302 -1.473 -51.684 1.00 49.09 258 LYS A C 1
ATOM 2156 O O . LYS A 1 258 ? 14.864 -0.498 -51.070 1.00 49.09 258 LYS A O 1
ATOM 2161 N N . ILE A 1 259 ? 16.173 -2.358 -51.191 1.00 53.84 259 ILE A N 1
ATOM 2162 C CA . ILE A 1 259 ? 17.072 -2.066 -50.071 1.00 53.84 259 ILE A CA 1
ATOM 2163 C C . ILE A 1 259 ? 17.598 -0.653 -50.326 1.00 53.84 259 ILE A C 1
ATOM 2165 O O . ILE A 1 259 ? 18.333 -0.404 -51.282 1.00 53.84 259 ILE A O 1
ATOM 2169 N N . ASN A 1 260 ? 17.052 0.310 -49.596 1.00 60.09 260 ASN A N 1
ATOM 2170 C CA . ASN A 1 260 ? 17.455 1.691 -49.717 1.00 60.09 260 ASN A CA 1
ATOM 2171 C C . ASN A 1 260 ? 18.567 1.908 -48.694 1.00 60.09 260 ASN A C 1
ATOM 2173 O O . ASN A 1 260 ? 18.555 1.310 -47.622 1.00 60.09 260 ASN A O 1
ATOM 2177 N N . ASP A 1 261 ? 19.510 2.787 -49.019 1.00 62.31 261 ASP A N 1
ATOM 2178 C CA . ASP A 1 261 ? 20.637 3.190 -48.163 1.00 62.31 261 ASP A CA 1
ATOM 2179 C C . ASP A 1 261 ? 20.211 3.487 -46.705 1.00 62.31 261 ASP A C 1
ATOM 2181 O O . ASP A 1 261 ? 20.956 3.284 -45.752 1.00 62.31 261 ASP A O 1
ATOM 2185 N N . PHE A 1 262 ? 18.956 3.895 -46.502 1.00 66.25 262 PHE A N 1
ATOM 2186 C CA . PHE A 1 262 ? 18.369 4.117 -45.185 1.00 66.25 262 PHE A CA 1
ATOM 2187 C C . PHE A 1 262 ? 18.133 2.840 -44.361 1.00 66.25 262 PHE A C 1
ATOM 2189 O O . PHE A 1 262 ? 18.283 2.876 -43.140 1.00 66.25 262 PHE A O 1
ATOM 2196 N N . THR A 1 263 ? 17.760 1.726 -44.991 1.00 73.00 263 THR A N 1
ATOM 2197 C CA . THR A 1 263 ? 17.585 0.423 -44.326 1.00 73.00 263 THR A CA 1
ATOM 2198 C C . THR A 1 263 ? 18.938 -0.149 -43.911 1.00 73.00 263 THR A C 1
ATOM 2200 O O . THR A 1 263 ? 19.097 -0.551 -42.759 1.00 73.00 263 THR A O 1
ATOM 2203 N N . ASP A 1 264 ? 19.943 -0.054 -44.783 1.00 75.38 264 ASP A N 1
ATOM 2204 C CA . ASP A 1 264 ? 21.312 -0.484 -44.476 1.00 75.38 264 ASP A CA 1
ATOM 2205 C C . ASP A 1 264 ? 21.929 0.356 -43.354 1.00 75.38 264 ASP A C 1
ATOM 2207 O O . ASP A 1 264 ? 22.506 -0.183 -42.411 1.00 75.38 264 ASP A O 1
ATOM 2211 N N . LYS A 1 265 ? 21.728 1.681 -43.377 1.00 77.62 265 LYS A N 1
ATOM 2212 C CA . LYS A 1 265 ? 22.159 2.577 -42.291 1.00 77.62 265 LYS A CA 1
ATOM 2213 C C . LYS A 1 265 ? 21.501 2.242 -40.956 1.00 77.62 265 LYS A C 1
ATOM 2215 O O . LYS A 1 265 ? 22.169 2.280 -39.924 1.00 77.62 265 LYS A O 1
ATOM 2220 N N . ARG A 1 266 ? 20.205 1.908 -40.954 1.00 81.88 266 ARG A N 1
ATOM 2221 C CA . ARG A 1 266 ? 19.492 1.466 -39.741 1.00 81.88 266 ARG A CA 1
ATOM 2222 C C . ARG A 1 266 ? 20.076 0.166 -39.203 1.00 81.88 266 ARG A C 1
ATOM 2224 O O . ARG A 1 266 ? 20.329 0.074 -38.003 1.00 81.88 266 ARG A O 1
ATOM 2231 N N . GLN A 1 267 ? 20.336 -0.799 -40.083 1.00 82.69 267 GLN A N 1
ATOM 2232 C CA . GLN A 1 267 ? 20.921 -2.076 -39.693 1.00 82.69 267 GLN A CA 1
ATOM 2233 C C . GLN A 1 267 ? 22.355 -1.919 -39.177 1.00 82.69 267 GLN A C 1
ATOM 2235 O O . GLN A 1 267 ? 22.702 -2.519 -38.165 1.00 82.69 267 GLN A O 1
ATOM 2240 N N . ALA A 1 268 ? 23.166 -1.062 -39.800 1.00 83.31 268 ALA A N 1
ATOM 224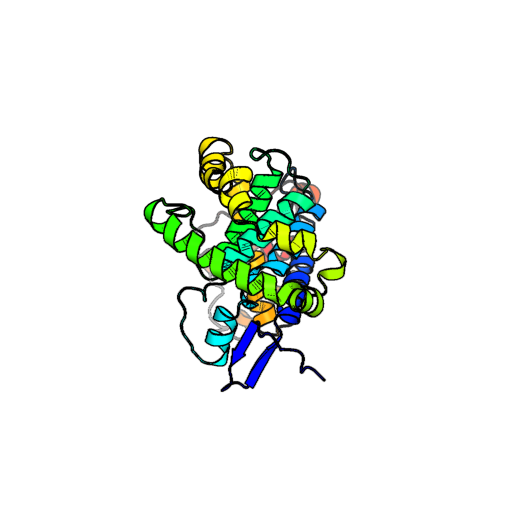1 C CA . ALA A 1 268 ? 24.532 -0.782 -39.361 1.00 83.31 268 ALA A CA 1
ATOM 2242 C C . ALA A 1 268 ? 24.579 -0.138 -37.963 1.00 83.31 268 ALA A C 1
ATOM 2244 O O . ALA A 1 268 ? 25.373 -0.547 -37.112 1.00 83.31 268 ALA A O 1
ATOM 2245 N N . VAL A 1 269 ? 23.702 0.842 -37.702 1.00 83.19 269 VAL A N 1
ATOM 2246 C CA . VAL A 1 269 ? 23.574 1.469 -36.374 1.00 83.19 269 VAL A CA 1
ATOM 2247 C C . VAL A 1 269 ? 23.146 0.439 -35.334 1.00 83.19 269 VAL A C 1
ATOM 2249 O O . VAL A 1 269 ? 23.757 0.370 -34.269 1.00 83.19 269 VAL A O 1
ATOM 2252 N N . ARG A 1 270 ? 22.143 -0.388 -35.655 1.00 86.56 270 ARG A N 1
ATOM 2253 C CA . ARG A 1 270 ? 21.700 -1.482 -34.786 1.00 86.56 270 ARG A CA 1
ATOM 2254 C C . ARG A 1 270 ? 22.860 -2.421 -34.464 1.00 86.56 270 ARG A C 1
ATOM 2256 O O . ARG A 1 270 ? 23.189 -2.573 -33.297 1.00 86.56 270 ARG A O 1
ATOM 2263 N N . GLN A 1 271 ? 23.550 -2.944 -35.477 1.00 86.62 271 GLN A N 1
ATOM 2264 C CA . GLN A 1 271 ? 24.664 -3.873 -35.280 1.00 86.62 271 GLN A CA 1
ATOM 2265 C C . GLN A 1 271 ? 25.797 -3.266 -34.449 1.00 86.62 271 GLN A C 1
ATOM 2267 O O . GLN A 1 271 ? 26.394 -3.959 -33.639 1.00 86.62 271 GLN A O 1
ATOM 2272 N N . THR A 1 272 ? 26.072 -1.967 -34.593 1.00 87.50 272 THR A N 1
ATOM 2273 C CA . THR A 1 272 ? 27.086 -1.289 -33.773 1.00 87.50 272 THR A CA 1
ATOM 2274 C C . THR A 1 272 ? 26.702 -1.297 -32.295 1.00 87.50 272 THR A C 1
ATOM 2276 O O . THR A 1 272 ? 27.527 -1.639 -31.456 1.00 87.50 272 THR A O 1
ATOM 2279 N N . ILE A 1 273 ? 25.448 -0.966 -31.971 1.00 84.94 273 ILE A N 1
ATOM 2280 C CA . ILE A 1 273 ? 24.942 -0.978 -30.589 1.00 84.94 273 ILE A CA 1
ATOM 2281 C C . ILE A 1 273 ? 25.019 -2.388 -30.003 1.00 84.94 273 ILE A C 1
ATOM 2283 O O . ILE A 1 273 ? 25.486 -2.576 -28.884 1.00 84.94 273 ILE A O 1
ATOM 2287 N N . ILE A 1 274 ? 24.590 -3.377 -30.781 1.00 86.44 274 ILE A N 1
ATOM 2288 C CA . ILE A 1 274 ? 24.597 -4.777 -30.372 1.00 86.44 274 ILE A CA 1
ATOM 2289 C C . ILE A 1 274 ? 26.017 -5.295 -30.151 1.00 86.44 274 ILE A C 1
ATOM 2291 O O . ILE A 1 274 ? 26.276 -5.897 -29.115 1.00 86.44 274 ILE A O 1
ATOM 2295 N N . ASN A 1 275 ? 26.947 -4.997 -31.059 1.00 88.19 275 ASN A N 1
ATOM 2296 C CA . ASN A 1 275 ? 28.346 -5.387 -30.916 1.00 88.19 275 ASN A CA 1
ATOM 2297 C C . ASN A 1 275 ? 28.980 -4.765 -29.669 1.00 88.19 275 ASN A C 1
ATOM 2299 O O . ASN A 1 275 ? 29.815 -5.399 -29.039 1.00 88.19 275 ASN A O 1
ATOM 2303 N N . VAL A 1 276 ? 28.618 -3.529 -29.302 1.00 87.50 276 VAL A N 1
ATOM 2304 C CA . VAL A 1 276 ? 29.099 -2.933 -28.046 1.00 87.50 276 VAL A CA 1
ATOM 2305 C C . VAL A 1 276 ? 28.626 -3.768 -26.861 1.00 87.50 276 VAL A C 1
ATOM 2307 O O . VAL A 1 276 ? 29.449 -4.131 -26.032 1.00 87.50 276 VAL A O 1
ATOM 2310 N N . LEU A 1 277 ? 27.340 -4.123 -26.811 1.00 85.00 277 LEU A N 1
ATOM 2311 C CA . LEU A 1 277 ? 26.783 -4.925 -25.718 1.00 85.00 277 LEU A CA 1
ATOM 2312 C C . LEU A 1 277 ? 27.373 -6.338 -25.656 1.00 85.00 277 LEU A C 1
ATOM 2314 O O . LEU A 1 277 ? 27.645 -6.820 -24.567 1.00 85.00 277 LEU A O 1
ATOM 2318 N N . GLU A 1 278 ? 27.601 -6.987 -26.800 1.00 85.50 278 GLU A N 1
ATOM 2319 C CA . GLU A 1 278 ? 28.215 -8.324 -26.862 1.00 85.50 278 GLU A CA 1
ATOM 2320 C C . GLU A 1 278 ? 29.682 -8.348 -26.407 1.00 85.50 278 GLU A C 1
ATOM 2322 O O . GLU A 1 278 ? 30.195 -9.417 -26.085 1.00 85.50 278 GLU A O 1
ATOM 2327 N N . ASN A 1 279 ? 30.360 -7.197 -26.396 1.00 89.38 279 ASN A N 1
ATOM 2328 C CA . ASN A 1 279 ? 31.752 -7.080 -25.960 1.00 89.38 279 ASN A CA 1
ATOM 2329 C C . ASN A 1 279 ? 31.903 -6.648 -24.496 1.00 89.38 279 ASN A C 1
ATOM 2331 O O . ASN A 1 279 ? 33.036 -6.574 -24.024 1.00 89.38 279 ASN A O 1
ATOM 2335 N N . LEU A 1 280 ? 30.807 -6.344 -23.797 1.00 89.25 280 LEU A N 1
ATOM 2336 C CA . LEU A 1 280 ? 30.847 -6.062 -22.365 1.00 89.25 280 LEU A CA 1
ATOM 2337 C C . LEU A 1 280 ? 30.837 -7.371 -21.575 1.00 89.25 280 LEU A C 1
ATOM 2339 O O . LEU A 1 280 ? 30.101 -8.298 -21.916 1.00 89.25 280 LEU A O 1
ATOM 2343 N N . SER A 1 281 ? 31.628 -7.435 -20.505 1.00 88.69 281 SER A N 1
ATOM 2344 C CA . SER A 1 281 ? 31.541 -8.530 -19.537 1.00 88.69 281 SER A CA 1
ATOM 2345 C C . SER A 1 281 ? 30.318 -8.374 -18.629 1.00 88.69 281 SER A C 1
ATOM 2347 O O . SER A 1 281 ? 29.797 -7.270 -18.445 1.00 88.69 281 SER A O 1
ATOM 2349 N N . ASP A 1 282 ? 29.881 -9.469 -18.005 1.00 85.31 282 ASP A N 1
ATOM 2350 C CA . ASP A 1 282 ? 28.783 -9.433 -17.033 1.00 85.31 282 ASP A CA 1
ATOM 2351 C C . ASP A 1 282 ? 29.098 -8.482 -15.862 1.00 85.31 282 ASP A C 1
ATOM 2353 O O . ASP A 1 282 ? 28.207 -7.792 -15.367 1.00 85.31 282 ASP A O 1
ATOM 2357 N N . GLU A 1 283 ? 30.366 -8.377 -15.444 1.00 87.25 283 GLU A N 1
ATOM 2358 C CA . GLU A 1 283 ? 30.797 -7.430 -14.410 1.00 87.25 283 GLU A CA 1
ATOM 2359 C C . GLU A 1 283 ? 30.708 -5.970 -14.868 1.00 87.25 283 GLU A C 1
ATOM 2361 O O . GLU A 1 283 ? 30.302 -5.106 -14.089 1.00 87.25 283 GLU A O 1
ATOM 2366 N N . GLU A 1 284 ? 31.069 -5.680 -16.121 1.00 88.44 284 GLU A N 1
ATOM 2367 C CA . GLU A 1 284 ? 30.936 -4.337 -16.695 1.00 88.44 284 GLU A CA 1
ATOM 2368 C C . GLU A 1 284 ? 29.465 -3.941 -16.825 1.00 88.44 284 GLU A C 1
ATOM 2370 O O . GLU A 1 284 ? 29.097 -2.808 -16.510 1.00 88.44 284 GLU A O 1
ATOM 2375 N N . ILE A 1 285 ? 28.610 -4.888 -17.227 1.00 85.62 285 ILE A N 1
ATOM 2376 C CA . ILE A 1 285 ? 27.163 -4.683 -17.301 1.00 85.62 285 ILE A CA 1
ATOM 2377 C C . ILE A 1 285 ? 26.589 -4.438 -15.904 1.00 85.62 285 ILE A C 1
ATOM 2379 O O . ILE A 1 285 ? 25.882 -3.452 -15.699 1.00 85.62 285 ILE A O 1
ATOM 2383 N N . ALA A 1 286 ? 26.920 -5.284 -14.927 1.00 81.12 286 ALA A N 1
ATOM 2384 C CA . ALA A 1 286 ? 26.435 -5.157 -13.554 1.00 81.12 286 ALA A CA 1
ATOM 2385 C C . ALA A 1 286 ? 26.925 -3.872 -12.864 1.00 81.12 286 ALA A C 1
ATOM 2387 O O . ALA A 1 286 ? 26.220 -3.308 -12.025 1.00 81.12 286 ALA A O 1
ATOM 2388 N N . GLY A 1 287 ? 28.122 -3.390 -13.216 1.00 84.88 287 GLY A N 1
ATOM 2389 C CA . GLY A 1 287 ? 28.675 -2.130 -12.720 1.00 84.88 287 GLY A CA 1
ATOM 2390 C C . GLY A 1 287 ? 28.055 -0.877 -13.349 1.00 84.88 287 GLY A C 1
ATOM 2391 O O . GLY A 1 287 ? 28.200 0.218 -12.797 1.00 84.88 287 GLY A O 1
ATOM 2392 N N . GLN A 1 288 ? 27.354 -1.016 -14.479 1.00 83.50 288 GLN A N 1
ATOM 2393 C CA . GLN A 1 288 ? 26.820 0.094 -15.260 1.00 83.50 288 GLN A CA 1
ATOM 2394 C C . GLN A 1 288 ? 25.293 0.202 -15.124 1.00 83.50 288 GLN A C 1
ATOM 2396 O O . GLN A 1 288 ? 24.524 -0.497 -15.776 1.00 83.50 288 GLN A O 1
ATOM 2401 N N . TYR A 1 289 ? 24.830 1.168 -14.329 1.00 76.19 289 TYR A N 1
ATOM 2402 C CA . TYR A 1 289 ? 23.393 1.376 -14.085 1.00 76.19 289 TYR A CA 1
ATOM 2403 C C . TYR A 1 289 ? 22.641 2.028 -15.255 1.00 76.19 289 TYR A C 1
ATOM 2405 O O . TYR A 1 289 ? 21.449 1.790 -15.439 1.00 76.19 289 TYR A O 1
ATOM 2413 N N . PHE A 1 290 ? 23.315 2.878 -16.037 1.00 83.00 290 PHE A N 1
ATOM 2414 C CA . PHE A 1 290 ? 22.701 3.622 -17.138 1.00 83.00 290 PHE A CA 1
ATOM 2415 C C . PHE A 1 290 ? 23.475 3.422 -18.438 1.00 83.00 290 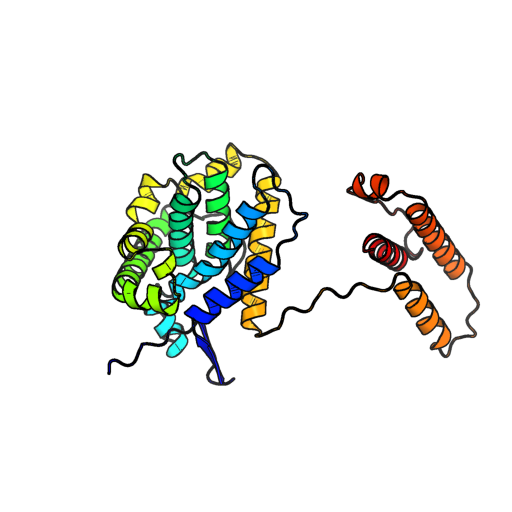PHE A C 1
ATOM 2417 O O . PHE A 1 290 ? 24.626 3.845 -18.558 1.00 83.00 290 PHE A O 1
ATOM 2424 N N . PHE A 1 291 ? 22.811 2.858 -19.445 1.00 83.88 291 PHE A N 1
ATOM 2425 C CA . PHE A 1 291 ? 23.309 2.805 -20.818 1.00 83.88 291 PHE A CA 1
ATOM 2426 C C . PHE A 1 291 ? 22.695 3.939 -21.633 1.00 83.88 291 PHE A C 1
ATOM 2428 O O . PHE A 1 291 ? 21.488 4.172 -21.587 1.00 83.88 291 PHE A O 1
ATOM 2435 N N . THR A 1 292 ? 23.523 4.650 -22.398 1.00 84.81 292 THR A N 1
ATOM 2436 C CA . THR A 1 292 ? 23.060 5.749 -23.255 1.00 84.81 292 THR A CA 1
ATOM 2437 C C . THR A 1 292 ? 23.193 5.360 -24.719 1.00 84.81 292 THR A C 1
ATOM 2439 O O . THR A 1 292 ? 24.288 5.073 -25.196 1.00 84.81 292 THR A O 1
ATOM 2442 N N . LEU A 1 293 ? 22.076 5.397 -25.446 1.00 80.00 293 LEU A N 1
ATOM 2443 C CA . LEU A 1 293 ? 22.025 5.137 -26.882 1.00 80.00 293 LEU A CA 1
ATOM 2444 C C . LEU A 1 293 ? 21.792 6.453 -27.628 1.00 80.00 293 LEU A C 1
ATOM 2446 O O . LEU A 1 293 ? 20.673 6.966 -27.695 1.00 80.00 293 LEU A O 1
ATOM 2450 N N . THR A 1 294 ? 22.857 6.986 -28.225 1.00 79.06 294 THR A N 1
ATOM 2451 C CA . THR A 1 294 ? 22.814 8.233 -28.998 1.00 79.06 294 THR A CA 1
ATOM 2452 C C . THR A 1 294 ? 22.889 7.923 -30.488 1.00 79.06 294 THR A C 1
ATOM 2454 O O . THR A 1 294 ? 23.907 7.450 -30.980 1.00 79.06 294 THR A O 1
ATOM 2457 N N . ALA A 1 295 ? 21.822 8.217 -31.232 1.00 75.81 295 ALA A N 1
ATOM 2458 C CA . ALA A 1 295 ? 21.835 8.157 -32.695 1.00 75.81 295 ALA A CA 1
ATOM 2459 C C . ALA A 1 295 ? 20.903 9.225 -33.303 1.00 75.81 295 ALA A C 1
ATOM 2461 O O . ALA A 1 295 ? 19.962 9.660 -32.627 1.00 75.81 295 ALA A O 1
ATOM 2462 N N . PRO A 1 296 ? 21.100 9.647 -34.567 1.00 76.75 296 PRO A N 1
ATOM 2463 C CA . PRO A 1 296 ? 20.212 10.602 -35.234 1.00 76.75 296 PRO A CA 1
ATOM 2464 C C . PRO A 1 296 ? 18.755 10.119 -35.326 1.00 76.75 296 PRO A C 1
ATOM 2466 O O . PRO A 1 296 ? 18.437 8.934 -35.195 1.00 76.75 296 PRO A O 1
ATOM 2469 N N . THR A 1 297 ? 17.803 11.032 -35.496 1.00 76.81 297 THR A N 1
ATOM 2470 C CA . THR A 1 297 ? 16.389 10.658 -35.674 1.00 76.81 297 THR A CA 1
ATOM 2471 C C . THR A 1 297 ? 16.208 9.883 -36.981 1.00 76.81 297 THR A C 1
ATOM 2473 O O . THR A 1 297 ? 16.834 10.196 -37.987 1.00 76.81 297 THR A O 1
ATOM 2476 N N . GLY A 1 298 ? 15.382 8.834 -36.966 1.00 75.50 298 GLY A N 1
ATOM 2477 C CA . GLY A 1 298 ? 15.134 8.001 -38.147 1.00 75.50 298 GLY A CA 1
ATOM 2478 C C . GLY A 1 298 ? 16.146 6.874 -38.401 1.00 75.50 298 GLY A C 1
ATOM 2479 O O . GLY A 1 298 ? 15.903 6.071 -39.300 1.00 75.50 298 GLY A O 1
ATOM 2480 N N . THR A 1 299 ? 17.210 6.736 -37.598 1.00 77.69 299 THR A N 1
ATOM 2481 C CA . THR A 1 299 ? 18.221 5.660 -37.736 1.00 77.69 299 THR A CA 1
ATOM 2482 C C . THR A 1 299 ? 17.851 4.340 -37.052 1.00 77.69 299 THR A C 1
ATOM 2484 O O . THR A 1 299 ? 18.689 3.455 -36.945 1.00 77.69 299 THR A O 1
ATOM 2487 N N . GLY A 1 300 ? 16.598 4.163 -36.616 1.00 79.06 300 GLY A N 1
ATOM 2488 C CA . GLY A 1 300 ? 16.126 2.879 -36.075 1.00 79.06 300 GLY A CA 1
ATOM 2489 C C . GLY A 1 300 ? 16.349 2.673 -34.571 1.00 79.06 300 GLY A C 1
ATOM 2490 O O . GLY A 1 300 ? 16.288 1.539 -34.104 1.00 79.06 300 GLY A O 1
ATOM 2491 N N . LYS A 1 301 ? 16.550 3.754 -33.800 1.00 85.56 301 LYS A N 1
ATOM 2492 C CA . LYS A 1 301 ? 16.782 3.709 -32.341 1.00 85.56 301 LYS A CA 1
ATOM 2493 C C . LYS A 1 301 ? 15.794 2.841 -31.561 1.00 85.56 301 LYS A C 1
ATOM 2495 O O . LYS A 1 301 ? 16.207 2.191 -30.618 1.00 85.56 301 LYS A O 1
ATOM 2500 N N . THR A 1 302 ? 14.517 2.831 -31.936 1.00 87.12 302 THR A N 1
ATOM 2501 C CA . THR A 1 302 ? 13.478 2.093 -31.203 1.00 87.12 302 THR A CA 1
ATOM 2502 C C . THR A 1 302 ? 13.738 0.588 -31.188 1.00 87.12 302 THR A C 1
ATOM 2504 O O . THR A 1 302 ? 13.777 -0.005 -30.117 1.00 87.12 302 THR A O 1
ATOM 2507 N N . LEU A 1 303 ? 13.957 -0.025 -32.357 1.00 88.19 303 LEU A N 1
ATOM 2508 C CA . LEU A 1 303 ? 14.212 -1.466 -32.444 1.00 88.19 303 LEU A CA 1
ATOM 2509 C C . LEU A 1 303 ? 15.596 -1.828 -31.902 1.00 88.19 303 LEU A C 1
ATOM 2511 O O . LEU A 1 303 ? 15.729 -2.846 -31.237 1.00 88.19 303 LEU A O 1
ATOM 2515 N N . ALA A 1 304 ? 16.599 -0.969 -32.110 1.00 87.88 304 ALA A N 1
ATOM 2516 C CA . ALA A 1 304 ? 17.926 -1.176 -31.534 1.00 87.88 304 ALA A CA 1
ATOM 2517 C C . ALA A 1 304 ? 17.917 -1.112 -29.995 1.00 87.88 304 ALA A C 1
ATOM 2519 O O . ALA A 1 304 ? 18.549 -1.937 -29.347 1.00 87.88 304 ALA A O 1
ATOM 2520 N N . ALA A 1 305 ? 17.173 -0.170 -29.403 1.00 88.50 305 ALA A N 1
ATOM 2521 C CA . ALA A 1 305 ? 17.011 -0.069 -27.953 1.00 88.50 305 ALA A CA 1
ATOM 2522 C C . ALA A 1 305 ? 16.227 -1.258 -27.378 1.00 88.50 305 ALA A C 1
ATOM 2524 O O . ALA A 1 305 ? 16.572 -1.755 -26.310 1.00 88.50 305 ALA A O 1
ATOM 2525 N N . LEU A 1 306 ? 15.198 -1.733 -28.089 1.00 90.00 306 LEU A N 1
ATOM 2526 C CA . LEU A 1 306 ? 14.458 -2.928 -27.691 1.00 90.00 306 LEU A CA 1
ATOM 2527 C C . LEU A 1 306 ? 15.347 -4.179 -27.730 1.00 90.00 306 LEU A C 1
ATOM 2529 O O . LEU A 1 306 ? 15.357 -4.938 -26.771 1.00 90.00 306 LEU A O 1
ATOM 2533 N N . GLU A 1 307 ? 16.118 -4.383 -28.800 1.00 90.69 307 GLU A N 1
ATOM 2534 C CA . GLU A 1 307 ? 17.027 -5.531 -28.914 1.00 90.69 307 GLU A CA 1
ATOM 2535 C C . GLU A 1 307 ? 18.128 -5.492 -27.845 1.00 90.69 307 GLU A C 1
ATOM 2537 O O . GLU A 1 307 ? 18.419 -6.508 -27.216 1.00 90.69 307 GLU A O 1
ATOM 2542 N N . ALA A 1 308 ? 18.681 -4.305 -27.573 1.00 89.44 308 ALA A N 1
ATOM 2543 C CA . ALA A 1 308 ? 19.598 -4.082 -26.461 1.00 89.44 308 ALA A CA 1
ATOM 2544 C C . ALA A 1 308 ? 18.980 -4.498 -25.115 1.00 89.44 308 ALA A C 1
ATOM 2546 O O . ALA A 1 308 ? 19.590 -5.260 -24.369 1.00 89.44 308 ALA A O 1
ATOM 2547 N N . ALA A 1 309 ? 17.752 -4.051 -24.827 1.00 88.88 309 ALA A N 1
ATOM 2548 C CA . ALA A 1 309 ? 17.045 -4.403 -23.597 1.00 88.88 309 ALA A CA 1
ATOM 2549 C C . ALA A 1 309 ? 16.769 -5.912 -23.488 1.00 88.88 309 ALA A C 1
ATOM 2551 O O . ALA A 1 309 ? 16.916 -6.480 -22.411 1.00 88.88 309 ALA A O 1
ATOM 2552 N N . ILE A 1 310 ? 16.415 -6.571 -24.597 1.00 89.56 310 ILE A N 1
ATOM 2553 C CA . ILE A 1 310 ? 16.214 -8.025 -24.633 1.00 89.56 310 ILE A CA 1
ATOM 2554 C C . ILE A 1 310 ? 17.523 -8.758 -24.343 1.00 89.56 310 ILE A C 1
ATOM 2556 O O . ILE A 1 310 ? 17.512 -9.741 -23.615 1.00 89.56 310 ILE A O 1
ATOM 2560 N N . ARG A 1 311 ? 18.659 -8.300 -24.876 1.00 86.25 311 ARG A N 1
ATOM 2561 C CA . ARG A 1 311 ? 19.961 -8.936 -24.615 1.00 86.25 311 ARG A CA 1
ATOM 2562 C C . ARG A 1 311 ? 20.404 -8.787 -23.167 1.00 86.25 311 ARG A C 1
ATOM 2564 O O . ARG A 1 311 ? 20.897 -9.759 -22.619 1.00 86.25 311 ARG A O 1
ATOM 2571 N N . LEU A 1 312 ? 20.154 -7.629 -22.559 1.00 86.00 312 LEU A N 1
ATOM 2572 C CA . LEU A 1 312 ? 20.410 -7.379 -21.136 1.00 86.00 312 LEU A CA 1
ATOM 2573 C C . LEU A 1 312 ? 19.453 -8.142 -20.200 1.00 86.00 312 LEU A C 1
ATOM 2575 O O . LEU A 1 312 ? 19.658 -8.150 -18.991 1.00 86.00 312 LEU A O 1
ATOM 2579 N N . GLN A 1 313 ? 18.396 -8.762 -20.737 1.00 79.69 313 GLN A N 1
ATOM 2580 C CA . GLN A 1 313 ? 17.465 -9.590 -19.968 1.00 79.69 313 GLN A CA 1
ATOM 2581 C C . GLN A 1 313 ? 18.036 -10.981 -19.623 1.00 79.69 313 GLN A C 1
ATOM 2583 O O . GLN A 1 313 ? 17.508 -11.630 -18.719 1.00 79.69 313 GLN A O 1
ATOM 2588 N N . HIS A 1 314 ? 19.043 -11.455 -20.373 1.00 64.38 314 HIS A N 1
ATOM 2589 C CA . HIS A 1 314 ? 19.616 -12.811 -20.299 1.00 64.38 314 HIS A CA 1
ATOM 2590 C C . HIS A 1 314 ? 21.065 -12.777 -19.861 1.00 64.38 314 HIS A C 1
ATOM 2592 O O . HIS A 1 314 ? 21.397 -13.570 -18.962 1.00 64.38 314 HIS A O 1
#

Solvent-accessible surface area (backbone atoms only — not comparable to full-atom values): 17959 Å² total; per-residue (Å²): 130,84,78,78,84,83,54,54,71,44,65,38,80,91,81,67,45,76,39,49,31,37,57,49,28,53,45,17,14,54,46,36,51,75,64,64,60,84,85,53,76,57,85,94,48,47,52,68,56,52,41,54,49,44,24,48,40,33,40,25,29,61,52,28,40,72,20,63,41,25,43,39,29,65,74,67,70,43,84,51,96,56,34,71,24,29,55,57,9,13,47,37,40,33,45,48,40,37,61,75,71,63,57,86,53,73,92,36,73,67,43,49,51,34,48,42,44,23,49,34,23,46,26,68,93,61,72,88,70,78,77,75,74,77,39,76,90,52,43,66,60,52,50,52,38,47,49,57,45,39,56,50,40,63,79,36,45,76,58,50,30,58,60,52,55,40,61,82,82,43,53,72,69,53,54,56,57,32,56,3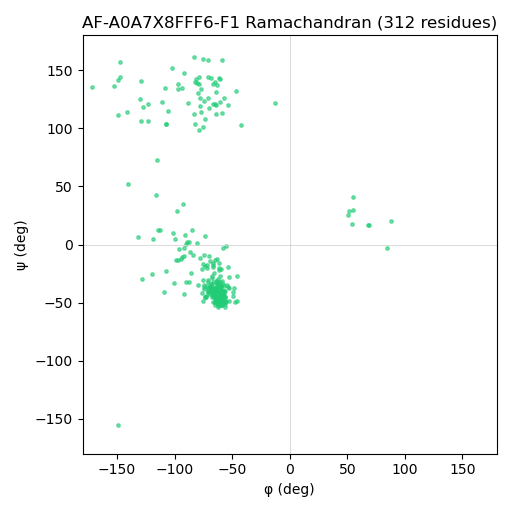7,62,64,46,50,69,66,71,54,44,58,82,49,44,68,57,44,40,71,73,74,56,76,52,67,66,60,55,53,50,40,54,50,55,37,50,44,47,53,47,22,50,49,36,51,69,67,70,56,77,89,73,76,85,78,82,65,59,77,53,52,58,59,54,50,56,50,47,62,56,69,72,37,96,61,71,79,66,68,92,43,73,66,56,56,49,21,50,51,50,34,51,53,57,46,53,54,59,73,70,51,50,73,68,58,51,74,72,50,92,76,87,84,88,87,73,68,88,89,41,47,63,67,61,38,52,50,43,49,53,38,52,75,73,112

Nearest PDB structures (foldseek):
  8gi8-assembly1_A  TM=2.271E-01  e=4.239E+00  Hyphochytrium catenoides
  8zaq-assembly1_C  TM=2.228E-01  e=4.829E+00  Hyphochytrium catenoides

pLDDT: mean 87.81, std 11.21, range [37.81, 98.56]

Secondary structure (DSSP, 8-state):
-PPPPPPEEEEETTTTEEEEHHHHHHHHHHHHHTT--TT--BTTB-HHHHHHHHHHHHHHTTGGGGSHHHHHHHHH----TT---HHHHHHHHHHHHHHHTT---TTSHHHHHHHHHHHHHHHTTS----TTTT-HHHHHHHHHHHHHHHHHHHTTHHHHHHHTTGGGT--HHHHHHHT-HHIIIIIS-HHHHHHHHHHH---HHHHHHHHHHHHHHHHHHHHHHTT---PPP-PPPTTHHHHHHHHHHHS-TTTTS---HHHHHHHHHHHHHHHHHHTS-HHHHHH-S-------TTS-HHHHHHHHHHHTT-

Radius of gyration: 25.5 Å; Cα contacts (8 Å, |Δi|>4): 313; chains: 1; bounding box: 60×44×78 Å

Mean predicted aligned error: 8.1 Å

Foldseek 3Di:
DPDQDFQFPADDVVVRDTHTPLVLLQQLLVQLLVPDDCPDDLPPQHPVNLSVLLSLLSSLLQLLSLFPQLRCCRPPVDHDPLNDRQQLSLLLQLLVQCVVVVPDDLLDPSNLLSLLSSQLSNALVHDRDPPPPPDPVCPVVVLVSLVSSLVRVLVCLVSSCVSNVVVVPAPSVRSNVSSDPCCVVPPNVSVCSSVCCVPPVDDCSSVVSSVVSNVSSNCSSVCVVVVHDDDDPDQDDLCNLVVVVVCVCVVDPVVVPDPDPLVVQLVVLLVVLVVVLVPDDPVNLVVDPDDDRDDDPSSNCVSSVVSSVSVSVD

Sequence (314 aa):
MKVMQMYYARLDRDKGIRQGLGNHLKGVAQWAQDSISESICFNPFSYTTLTDLCYWMDYFHDLGKYTSYFQQYLQYDQDSEYKNHAHISALYLYSFLQ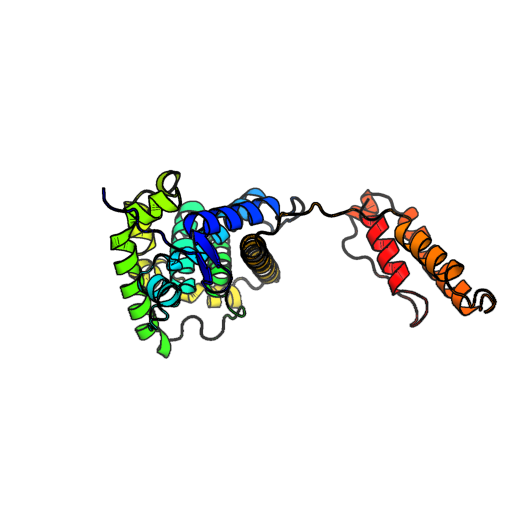DRLKIKDFKTEENVLAFLAYLCVRFHHGSLSLNGLFTESNQARMLRELQHQVEDLQGKIPEILKDTELEKVICPEDFLRYGNIQNWKNNSKLHLMHQYILSRLKGEKWFFILIYLFSLLIDADKMDSAELKKEKIRLLKRTAVEDYLQEITTGSLEATKKINDFTDKRQAVRQTIINVLENLSDEEIAGQYFFTLTAPTGTGKTLAALEAAIRLQH